Protein AF-A0A2D8A8W7-F1 (afdb_monomer)

Mean predicted aligned error: 12.68 Å

pLDDT: mean 73.06, std 12.15, range [42.78, 89.75]

Foldseek 3Di:
DVVLVVVLVVLVVVLQVLLVVLVVVLVVVVVVVVVVCVVVVVLVVLVVVQVVVQVQLVVLCVDDPVSVVVSVVCQVQFDQDDVPRHRDGTGDSVVVVVVVSVVVSLVVLLVVLLVVLVVVLRFVLVSVVSVVVVVCVPPDDDDDDPPGDCVPPDSSNRSSVSSNVSSNHCPVVVVVVVVVVVVVVVVVVD

Structure (mmCIF, N/CA/C/O backbone):
data_AF-A0A2D8A8W7-F1
#
_entry.id   AF-A0A2D8A8W7-F1
#
loop_
_atom_site.group_PDB
_atom_site.id
_atom_site.type_symbol
_atom_site.label_atom_id
_atom_site.label_alt_id
_atom_site.label_comp_id
_atom_site.label_asym_id
_atom_site.label_entity_id
_atom_site.label_seq_id
_atom_site.pdbx_PDB_ins_code
_atom_site.Cartn_x
_atom_site.Cartn_y
_atom_site.Cartn_z
_atom_site.occupancy
_atom_site.B_iso_or_equiv
_atom_site.auth_seq_id
_atom_site.auth_comp_id
_atom_site.auth_asym_id
_atom_site.auth_atom_id
_atom_site.pdbx_PDB_model_num
ATOM 1 N N . MET A 1 1 ? 20.377 3.192 -29.998 1.00 49.28 1 MET A N 1
ATOM 2 C CA . MET A 1 1 ? 20.502 4.063 -28.807 1.00 49.28 1 MET A CA 1
ATOM 3 C C . MET A 1 1 ? 19.238 4.880 -28.577 1.00 49.28 1 MET A C 1
ATOM 5 O O . MET A 1 1 ? 18.727 4.785 -27.473 1.00 49.28 1 MET A O 1
ATOM 9 N N . MET A 1 2 ? 18.698 5.583 -29.589 1.00 53.22 2 MET A N 1
ATOM 10 C CA . MET A 1 2 ? 17.417 6.313 -29.475 1.00 53.22 2 MET A CA 1
ATOM 11 C C . MET A 1 2 ? 16.253 5.396 -29.051 1.00 53.22 2 MET A C 1
ATOM 13 O O . MET A 1 2 ? 15.704 5.609 -27.983 1.00 53.22 2 MET A O 1
ATOM 17 N N . ASP A 1 3 ? 16.024 4.274 -29.750 1.00 62.12 3 ASP A N 1
ATOM 18 C CA . ASP A 1 3 ? 14.937 3.321 -29.421 1.00 62.12 3 ASP A CA 1
ATOM 19 C C . ASP A 1 3 ? 14.964 2.764 -27.987 1.00 62.12 3 ASP A C 1
ATOM 21 O O . ASP A 1 3 ? 13.924 2.519 -27.382 1.00 62.12 3 ASP A O 1
ATOM 25 N N . VAL A 1 4 ? 16.158 2.545 -27.429 1.00 60.75 4 VAL A N 1
ATOM 26 C CA . VAL A 1 4 ? 16.322 1.973 -26.082 1.00 60.75 4 VAL A CA 1
ATOM 27 C C . VAL A 1 4 ? 16.013 3.022 -25.017 1.00 60.75 4 VAL A C 1
ATOM 29 O O . VAL A 1 4 ? 15.321 2.744 -24.039 1.00 60.75 4 VAL A O 1
ATOM 32 N N . PHE A 1 5 ? 16.497 4.247 -25.230 1.00 63.00 5 PHE A N 1
ATOM 33 C CA . PHE A 1 5 ? 16.196 5.374 -24.358 1.00 63.00 5 PHE A CA 1
ATOM 34 C C . PHE A 1 5 ? 14.707 5.731 -24.425 1.00 63.00 5 PHE A C 1
ATOM 36 O O . PHE A 1 5 ? 14.086 5.948 -23.387 1.00 63.00 5 PHE A O 1
ATOM 43 N N . ASP A 1 6 ? 14.120 5.694 -25.622 1.00 70.88 6 ASP A N 1
ATOM 44 C CA . ASP A 1 6 ? 12.699 5.942 -25.852 1.00 70.88 6 ASP A CA 1
ATOM 45 C C . ASP A 1 6 ? 11.834 4.864 -25.180 1.00 70.88 6 ASP A C 1
ATOM 47 O O . ASP A 1 6 ? 10.892 5.199 -24.466 1.00 70.88 6 ASP A O 1
ATOM 51 N N . SER A 1 7 ? 12.191 3.580 -25.297 1.00 67.56 7 SER A N 1
ATOM 52 C CA . SER A 1 7 ? 11.489 2.476 -24.623 1.00 67.56 7 SER A CA 1
ATOM 53 C C . SER A 1 7 ? 11.538 2.598 -23.095 1.00 67.56 7 SER A C 1
ATOM 55 O O . SER A 1 7 ? 10.506 2.515 -22.419 1.00 67.56 7 SER A O 1
ATOM 57 N N . ALA A 1 8 ? 12.720 2.878 -22.536 1.00 67.06 8 ALA A N 1
ATOM 58 C CA . ALA A 1 8 ? 12.879 3.044 -21.096 1.00 67.06 8 ALA A CA 1
ATOM 59 C C . ALA A 1 8 ? 12.106 4.259 -20.563 1.00 67.06 8 ALA A C 1
ATOM 61 O O . ALA A 1 8 ? 11.471 4.194 -19.505 1.00 67.06 8 ALA A O 1
ATOM 62 N N . LEU A 1 9 ? 12.113 5.358 -21.318 1.00 74.25 9 LEU A N 1
ATOM 63 C CA . LEU A 1 9 ? 11.390 6.579 -20.985 1.00 74.25 9 LEU A CA 1
ATOM 64 C C . LEU A 1 9 ? 9.872 6.381 -21.089 1.00 74.25 9 LEU A C 1
ATOM 66 O O . LEU A 1 9 ? 9.146 6.847 -20.211 1.00 74.25 9 LEU A O 1
ATOM 70 N N . ILE A 1 10 ? 9.391 5.626 -22.082 1.00 78.75 10 ILE A N 1
ATOM 71 C CA . ILE A 1 10 ? 7.981 5.231 -22.217 1.00 78.75 10 ILE A CA 1
ATOM 72 C C . ILE A 1 10 ? 7.542 4.363 -21.033 1.00 78.75 10 ILE A C 1
ATOM 74 O O . ILE A 1 10 ? 6.491 4.626 -20.446 1.00 78.75 10 ILE A O 1
ATOM 78 N N . MET A 1 11 ? 8.334 3.364 -20.629 1.00 72.38 11 MET A N 1
ATOM 79 C CA . MET A 1 11 ? 7.996 2.524 -19.474 1.00 72.38 11 MET A CA 1
ATOM 80 C C . MET A 1 11 ? 8.002 3.316 -18.162 1.00 72.38 11 MET A C 1
ATOM 82 O O . MET A 1 11 ? 7.098 3.141 -17.344 1.00 72.38 11 MET A O 1
ATOM 86 N N . LEU A 1 12 ? 8.973 4.214 -17.960 1.00 73.75 12 LEU A N 1
ATOM 87 C CA . LEU A 1 12 ? 9.024 5.081 -16.781 1.00 73.75 12 LEU A CA 1
ATOM 88 C C . LEU A 1 12 ? 7.831 6.048 -16.746 1.00 73.75 12 LEU A C 1
ATOM 90 O O . LEU A 1 12 ? 7.173 6.185 -15.713 1.00 73.75 12 LEU A O 1
ATOM 94 N N . ALA A 1 13 ? 7.513 6.682 -17.877 1.00 81.19 13 ALA A N 1
ATOM 95 C CA . ALA A 1 13 ? 6.347 7.549 -18.013 1.00 81.19 13 ALA A CA 1
ATOM 96 C C . ALA A 1 13 ? 5.045 6.778 -17.755 1.00 81.19 13 ALA A C 1
ATOM 98 O O . ALA A 1 13 ? 4.177 7.266 -17.032 1.00 81.19 13 ALA A O 1
ATOM 99 N N . GLY A 1 14 ? 4.937 5.549 -18.266 1.00 80.81 14 GLY A N 1
ATOM 100 C CA . GLY A 1 14 ? 3.826 4.642 -17.995 1.00 80.81 14 GLY A CA 1
ATOM 101 C C . GLY A 1 14 ? 3.704 4.302 -16.509 1.00 80.81 14 GLY A C 1
ATOM 102 O O . GLY A 1 14 ? 2.629 4.447 -15.932 1.00 80.81 14 GLY A O 1
ATOM 103 N N . ALA A 1 15 ? 4.802 3.923 -15.854 1.00 78.31 15 ALA A N 1
ATOM 104 C CA . ALA A 1 15 ? 4.816 3.619 -14.424 1.00 78.31 15 ALA A CA 1
ATOM 105 C C . ALA A 1 15 ? 4.377 4.824 -13.573 1.00 78.31 15 ALA A C 1
ATOM 107 O O . ALA A 1 15 ? 3.558 4.672 -12.664 1.00 78.31 15 ALA A O 1
ATOM 108 N N . LEU A 1 16 ? 4.859 6.031 -13.893 1.00 80.50 16 LEU A N 1
ATOM 109 C CA . LEU A 1 16 ? 4.445 7.271 -13.229 1.00 80.50 16 LEU A CA 1
ATOM 110 C C . LEU A 1 16 ? 2.969 7.594 -13.481 1.00 80.50 16 LEU A C 1
ATOM 112 O O . LEU A 1 16 ? 2.251 7.953 -12.546 1.00 80.50 16 LEU A O 1
ATOM 116 N N . PHE A 1 17 ? 2.503 7.424 -14.718 1.00 85.88 17 PHE A N 1
ATOM 117 C CA . PHE A 1 17 ? 1.104 7.612 -15.084 1.00 85.88 17 PHE A CA 1
ATOM 118 C C . PHE A 1 17 ? 0.190 6.674 -14.290 1.00 85.88 17 PHE A C 1
ATOM 120 O O . PHE A 1 17 ? -0.752 7.138 -13.648 1.00 85.88 17 PHE A O 1
ATOM 127 N N . PHE A 1 18 ? 0.494 5.373 -14.254 1.00 83.00 18 PHE A N 1
ATOM 128 C CA . PHE A 1 18 ? -0.282 4.404 -13.477 1.00 83.00 18 PHE A CA 1
ATOM 129 C C . PHE A 1 18 ? -0.203 4.675 -11.979 1.00 83.00 18 PHE A C 1
ATOM 131 O O . PHE A 1 18 ? -1.208 4.543 -11.287 1.00 83.00 18 PHE A O 1
ATOM 138 N N . SER A 1 19 ? 0.948 5.119 -11.478 1.00 83.94 19 SER A N 1
ATOM 139 C CA . SER A 1 19 ? 1.096 5.518 -10.081 1.00 83.94 19 SER A CA 1
ATOM 140 C C . SER A 1 19 ? 0.133 6.655 -9.708 1.00 83.94 19 SER A C 1
ATOM 142 O O . SER A 1 19 ? -0.607 6.542 -8.728 1.00 83.94 19 SER A O 1
ATOM 144 N N . MET A 1 20 ? 0.059 7.711 -10.531 1.00 84.12 20 MET A N 1
ATOM 145 C CA . MET A 1 20 ? -0.903 8.802 -10.333 1.00 84.12 20 MET A CA 1
ATOM 146 C C . MET A 1 20 ? -2.352 8.341 -10.519 1.00 84.12 20 MET A C 1
ATOM 148 O O . MET A 1 20 ? -3.232 8.745 -9.759 1.00 84.12 20 MET A O 1
ATOM 152 N N . LEU A 1 21 ? -2.620 7.493 -11.512 1.00 87.25 21 LEU A N 1
ATOM 153 C CA . LEU A 1 21 ? -3.962 7.000 -11.809 1.00 87.25 21 LEU A CA 1
ATOM 154 C C . LEU A 1 21 ? -4.520 6.146 -10.662 1.00 87.25 21 LEU A C 1
ATOM 156 O O . LEU A 1 21 ? -5.658 6.361 -10.246 1.00 87.25 21 LEU A O 1
ATOM 160 N N . ILE A 1 22 ? -3.714 5.240 -10.100 1.00 86.25 22 ILE A N 1
ATOM 161 C CA . ILE A 1 22 ? -4.077 4.443 -8.918 1.00 86.25 22 ILE A CA 1
ATOM 162 C C . ILE A 1 22 ? -4.343 5.362 -7.725 1.00 86.25 22 ILE A C 1
ATOM 164 O O . ILE A 1 22 ? -5.339 5.184 -7.023 1.00 86.25 22 ILE A O 1
ATOM 168 N N . GLU A 1 23 ? -3.492 6.367 -7.504 1.00 85.88 23 GLU A N 1
ATOM 169 C CA . GLU A 1 23 ? -3.676 7.328 -6.416 1.00 85.88 23 GLU A CA 1
ATOM 170 C C . GLU A 1 23 ? -5.015 8.071 -6.537 1.00 85.88 23 GLU A C 1
ATOM 172 O O . GLU A 1 23 ? -5.777 8.145 -5.568 1.00 85.88 23 GLU A O 1
ATOM 177 N N . ARG A 1 24 ? -5.350 8.570 -7.733 1.00 88.19 24 ARG A N 1
ATOM 178 C CA . ARG A 1 24 ? -6.627 9.254 -7.989 1.00 88.19 24 ARG A CA 1
ATOM 179 C C . ARG A 1 24 ? -7.824 8.319 -7.868 1.00 88.19 24 ARG A C 1
ATOM 181 O O . ARG A 1 24 ? -8.815 8.688 -7.242 1.00 88.19 24 ARG A O 1
ATOM 188 N N . LEU A 1 25 ? -7.725 7.100 -8.390 1.00 87.25 25 LEU A N 1
ATOM 189 C CA . LEU A 1 25 ? -8.784 6.101 -8.278 1.00 87.25 25 LEU A CA 1
ATOM 190 C C . LEU A 1 25 ? -9.089 5.770 -6.811 1.00 87.25 25 LEU A C 1
ATOM 192 O O . LEU A 1 25 ? -10.249 5.740 -6.407 1.00 87.25 25 LEU A O 1
ATOM 196 N N . LEU A 1 26 ? -8.060 5.580 -5.985 1.00 86.50 26 LEU A N 1
ATOM 197 C CA . LEU A 1 26 ? -8.240 5.282 -4.564 1.00 86.50 26 LEU A CA 1
ATOM 198 C C . LEU A 1 26 ? -8.789 6.466 -3.773 1.00 86.50 26 LEU A C 1
ATOM 200 O O . LEU A 1 26 ? -9.538 6.250 -2.823 1.00 86.50 26 LEU A O 1
ATOM 204 N N . GLN A 1 27 ? -8.467 7.704 -4.158 1.00 86.81 27 GLN A N 1
ATOM 205 C CA . GLN A 1 27 ? -9.107 8.889 -3.582 1.00 86.81 27 GLN A CA 1
ATOM 206 C C . GLN A 1 27 ? -10.612 8.898 -3.866 1.00 86.81 27 GLN A C 1
ATOM 208 O O . GLN A 1 27 ? -11.393 9.170 -2.955 1.00 86.81 27 GLN A O 1
ATOM 213 N N . ILE A 1 28 ? -11.022 8.541 -5.087 1.00 87.81 28 ILE A N 1
ATOM 214 C CA . ILE A 1 28 ? -12.439 8.427 -5.456 1.00 87.81 28 ILE A CA 1
ATOM 215 C C . ILE A 1 28 ? -13.106 7.303 -4.659 1.00 87.81 28 ILE A C 1
ATOM 217 O O . ILE A 1 28 ? -14.132 7.538 -4.028 1.00 87.81 28 ILE A O 1
ATOM 221 N N . ILE A 1 29 ? -12.505 6.109 -4.611 1.00 87.00 29 ILE A N 1
ATOM 222 C CA . ILE A 1 29 ? -13.034 4.974 -3.835 1.00 87.00 29 ILE A CA 1
ATOM 223 C C . ILE A 1 29 ? -13.170 5.344 -2.356 1.00 87.00 29 ILE A C 1
ATOM 225 O O . ILE A 1 29 ? -14.196 5.058 -1.742 1.00 87.00 29 ILE A O 1
ATOM 229 N N . LYS A 1 30 ? -12.168 6.019 -1.782 1.00 86.88 30 LYS A N 1
ATOM 230 C CA . LYS A 1 30 ? -12.220 6.505 -0.401 1.00 86.88 30 LYS A CA 1
ATOM 231 C C . LYS A 1 30 ? -13.353 7.511 -0.205 1.00 86.88 30 LYS A C 1
ATOM 233 O O . LYS A 1 30 ? -14.064 7.407 0.784 1.00 86.88 30 LYS A O 1
ATOM 238 N N . ALA A 1 31 ? -13.527 8.467 -1.115 1.00 86.38 31 ALA A N 1
ATOM 239 C CA . ALA A 1 31 ? -14.597 9.459 -1.020 1.00 86.38 31 ALA A CA 1
ATOM 240 C C . ALA A 1 31 ? -15.988 8.808 -1.103 1.00 86.38 31 ALA A C 1
ATOM 242 O O . ALA A 1 31 ? -16.878 9.158 -0.333 1.00 86.38 31 ALA A O 1
ATOM 243 N N . VAL A 1 32 ? -16.155 7.816 -1.983 1.00 88.38 32 VAL A N 1
ATOM 244 C CA . VAL A 1 32 ? -17.376 7.004 -2.068 1.00 88.38 32 VAL A CA 1
ATOM 245 C C . VAL A 1 32 ? -17.597 6.229 -0.769 1.00 88.38 32 VAL A C 1
ATOM 247 O O . VAL A 1 32 ? -18.702 6.240 -0.239 1.00 88.38 32 VAL A O 1
ATOM 250 N N . TYR A 1 33 ? -16.555 5.599 -0.224 1.00 88.69 33 TYR A N 1
ATOM 251 C CA . TYR A 1 33 ? -16.637 4.901 1.057 1.00 88.69 33 TYR A CA 1
ATOM 252 C C . TYR A 1 33 ? -17.041 5.844 2.197 1.00 88.69 33 TYR A C 1
ATOM 254 O O . TYR A 1 33 ? -17.982 5.534 2.917 1.00 88.69 33 TYR A O 1
ATOM 262 N N . ASP A 1 34 ? -16.385 7.003 2.325 1.00 86.06 34 ASP A N 1
ATOM 263 C CA . ASP A 1 34 ? -16.698 8.018 3.339 1.00 86.06 34 ASP A CA 1
ATOM 264 C C . ASP A 1 34 ? -18.163 8.490 3.210 1.00 86.06 34 ASP A C 1
ATOM 266 O O . ASP A 1 34 ? -18.863 8.625 4.213 1.00 86.06 34 ASP A O 1
ATOM 270 N N . PHE A 1 35 ? -18.661 8.684 1.982 1.00 87.62 35 PHE A N 1
ATOM 271 C CA . PHE A 1 35 ? -20.061 9.039 1.735 1.00 87.62 35 PHE A CA 1
ATOM 272 C C . PHE A 1 35 ? -21.030 7.935 2.176 1.00 87.62 35 PHE A C 1
ATOM 274 O O . PHE A 1 35 ? -21.986 8.215 2.898 1.00 87.62 35 PHE A O 1
ATOM 281 N N . LEU A 1 36 ? -20.786 6.683 1.772 1.00 87.69 36 LEU A N 1
ATOM 282 C CA . LEU A 1 36 ? -21.633 5.547 2.148 1.00 87.69 36 LEU A CA 1
ATOM 283 C C . LEU A 1 36 ? -21.622 5.328 3.662 1.00 87.69 36 LEU A C 1
ATOM 285 O O . LEU A 1 36 ? -22.662 5.057 4.252 1.00 87.69 36 LEU A O 1
ATOM 289 N N . GLU A 1 37 ? -20.466 5.483 4.299 1.00 87.25 37 GLU A N 1
ATOM 290 C CA . GLU A 1 37 ? -20.310 5.329 5.740 1.00 87.25 37 GLU A CA 1
ATOM 291 C C . GLU A 1 37 ? -21.187 6.319 6.519 1.00 87.25 37 GLU A C 1
ATOM 293 O O . GLU A 1 37 ? -21.888 5.924 7.454 1.00 87.25 37 GLU A O 1
ATOM 298 N N . VAL A 1 38 ? -21.179 7.591 6.106 1.00 85.88 38 VAL A N 1
ATOM 299 C CA . VAL A 1 38 ? -22.022 8.637 6.698 1.00 85.88 38 VAL A CA 1
ATOM 300 C C . VAL A 1 38 ? -23.494 8.387 6.378 1.00 85.88 38 VAL A C 1
ATOM 302 O O . VAL A 1 38 ? -24.336 8.490 7.266 1.00 85.88 38 VAL A O 1
ATOM 305 N N . HIS A 1 39 ? -23.808 8.016 5.136 1.00 88.12 39 HIS A N 1
ATOM 306 C CA . HIS A 1 39 ? -25.181 7.782 4.694 1.00 88.12 39 HIS A CA 1
ATOM 307 C C . HIS A 1 39 ? -25.850 6.606 5.422 1.00 88.12 39 HIS A C 1
ATOM 309 O O . HIS A 1 39 ? -27.016 6.700 5.794 1.00 88.12 39 HIS A O 1
ATOM 315 N N . TYR A 1 40 ? -25.114 5.518 5.667 1.00 89.50 40 TYR A N 1
ATOM 316 C CA . TYR A 1 40 ? -25.618 4.328 6.362 1.00 89.50 40 TYR A CA 1
ATOM 317 C C . TYR A 1 40 ? -25.346 4.321 7.875 1.00 89.50 40 TYR A C 1
ATOM 319 O O . TYR A 1 40 ? -25.673 3.342 8.546 1.00 89.50 40 TYR A O 1
ATOM 327 N N . GLY A 1 41 ? -24.749 5.380 8.430 1.00 83.38 41 GLY A N 1
ATOM 328 C CA . GLY A 1 41 ? -24.553 5.524 9.875 1.00 83.38 41 GLY A CA 1
ATOM 329 C C . GLY A 1 41 ? 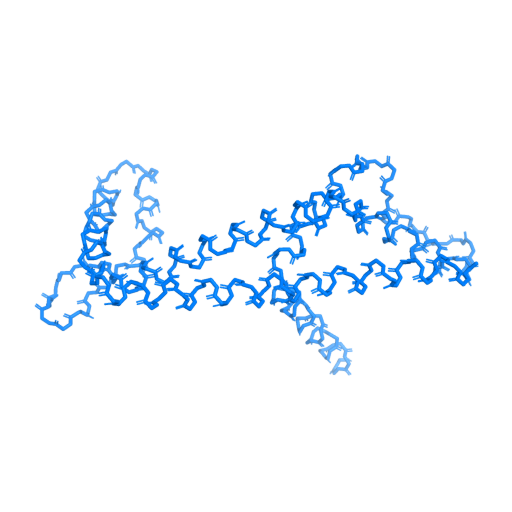-23.594 4.499 10.492 1.00 83.38 41 GLY A C 1
ATOM 330 O O . GLY A 1 41 ? -23.779 4.078 11.631 1.00 83.38 41 GLY A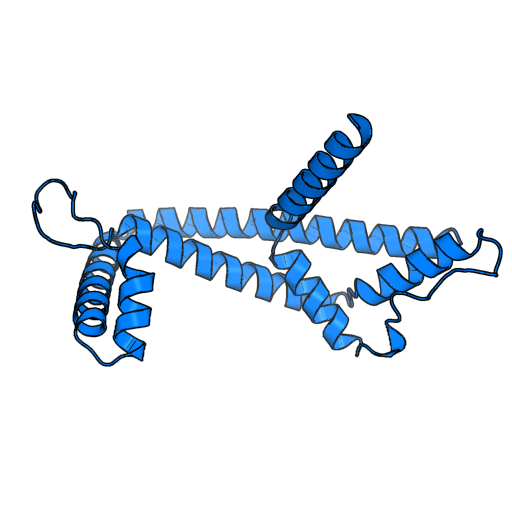 O 1
ATOM 331 N N . TRP A 1 42 ? -22.541 4.088 9.780 1.00 84.06 42 TRP A N 1
ATOM 332 C CA . TRP A 1 42 ? -21.608 3.048 10.251 1.00 84.06 42 TRP A CA 1
ATOM 333 C C . TRP A 1 42 ? -20.681 3.481 11.404 1.00 84.06 42 TRP A C 1
ATOM 335 O O . TRP A 1 42 ? -19.816 2.709 11.824 1.00 84.06 42 TRP A O 1
ATOM 345 N N . GLY A 1 43 ? -20.871 4.673 11.977 1.00 78.44 43 GLY A N 1
ATOM 346 C CA . GLY A 1 43 ? -20.091 5.160 13.119 1.00 78.44 43 GLY A CA 1
ATOM 347 C C . GLY A 1 43 ? -20.133 4.218 14.331 1.00 78.44 43 GLY A C 1
ATOM 348 O O . GLY A 1 43 ? -19.113 4.001 14.988 1.00 78.44 43 GLY A O 1
ATOM 349 N N . GLU A 1 44 ? -21.269 3.557 14.583 1.00 81.75 44 GLU A N 1
ATOM 350 C CA . GLU A 1 44 ? -21.379 2.572 15.667 1.00 81.75 44 GLU A CA 1
ATOM 351 C C . GLU A 1 44 ? -20.432 1.379 15.501 1.00 81.75 44 GLU A C 1
ATOM 353 O O . GLU A 1 44 ? -19.906 0.854 16.484 1.00 81.75 44 GLU A O 1
ATOM 358 N N . HIS A 1 45 ? -20.192 0.939 14.265 1.00 85.75 45 HIS A N 1
ATOM 359 C CA . HIS A 1 45 ? -19.298 -0.184 13.986 1.00 85.75 45 HIS A CA 1
ATOM 360 C C . HIS A 1 45 ? -17.857 0.141 14.383 1.00 85.75 45 HIS A C 1
ATOM 362 O O . HIS A 1 45 ? -17.171 -0.682 14.998 1.00 85.75 45 HIS A O 1
ATOM 368 N N . TRP A 1 46 ? -17.410 1.362 14.089 1.00 83.62 46 TRP A N 1
ATOM 369 C CA . TRP A 1 46 ? -16.080 1.832 14.470 1.00 83.62 46 TRP A CA 1
ATOM 370 C C . TRP A 1 46 ? -15.947 2.045 15.972 1.00 83.62 46 TRP A C 1
ATOM 372 O O . TRP A 1 46 ? -14.930 1.642 16.535 1.00 83.62 46 TRP A O 1
ATOM 382 N N . ASN A 1 47 ? -16.989 2.548 16.638 1.00 82.19 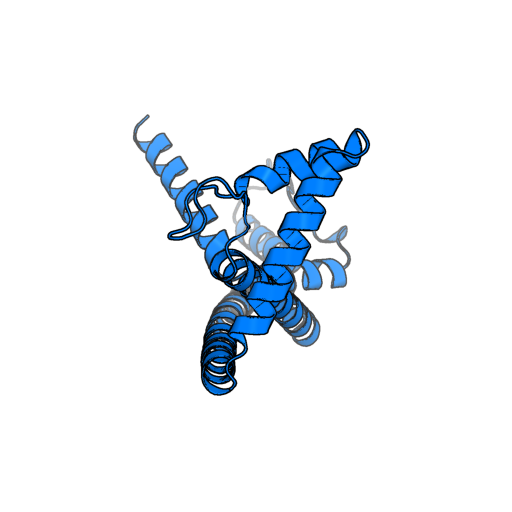47 ASN A N 1
ATOM 383 C CA . ASN A 1 47 ? -17.024 2.640 18.099 1.00 82.19 47 ASN A CA 1
ATOM 384 C C . ASN A 1 47 ? -16.898 1.260 18.760 1.00 82.19 47 ASN A C 1
ATOM 386 O O . ASN A 1 47 ? -16.050 1.065 19.630 1.00 82.19 47 ASN A O 1
ATOM 390 N N . ARG A 1 48 ? -17.665 0.261 18.299 1.00 84.50 48 ARG A N 1
ATOM 391 C CA . ARG A 1 48 ? -17.579 -1.118 18.819 1.00 84.50 48 ARG A CA 1
ATOM 392 C C . ARG A 1 48 ? -16.197 -1.733 18.595 1.00 84.50 48 ARG A C 1
ATOM 394 O O . ARG A 1 48 ? -15.694 -2.448 19.460 1.00 84.50 48 ARG A O 1
ATOM 401 N N . ARG A 1 49 ? -15.566 -1.470 17.447 1.00 83.50 49 ARG A N 1
ATOM 402 C CA . ARG A 1 49 ? -14.196 -1.932 17.171 1.00 83.50 49 ARG A CA 1
ATOM 403 C C . ARG A 1 49 ? -13.154 -1.231 18.037 1.00 83.50 49 ARG A C 1
ATOM 405 O O . ARG A 1 49 ? -12.236 -1.898 18.500 1.00 83.50 49 ARG A O 1
ATOM 412 N N . ALA A 1 50 ? -13.296 0.070 18.266 1.00 81.69 50 ALA A N 1
ATOM 413 C CA . ALA A 1 50 ? -12.388 0.837 19.110 1.00 81.69 50 ALA A CA 1
ATOM 414 C C . ALA A 1 50 ? -12.438 0.376 20.572 1.00 81.69 50 ALA A C 1
ATOM 416 O O . ALA A 1 50 ? -11.389 0.201 21.188 1.00 81.69 50 ALA A O 1
ATOM 417 N N . LEU A 1 51 ? -13.636 0.077 21.085 1.00 82.50 51 LEU A N 1
ATOM 418 C CA . LEU A 1 51 ? -13.836 -0.535 22.402 1.00 82.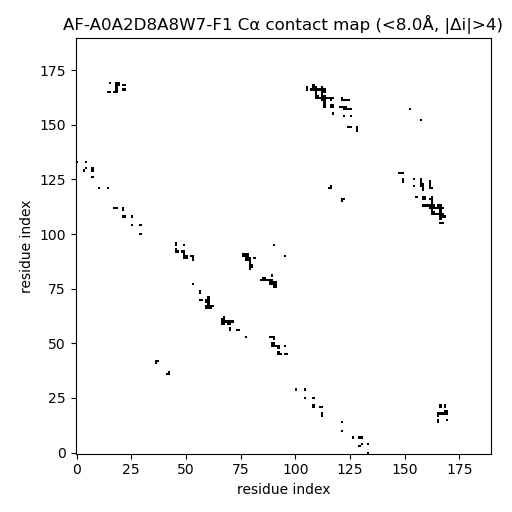50 51 LEU A CA 1
ATOM 419 C C . LEU A 1 51 ? -13.122 -1.887 22.514 1.00 82.50 51 LEU A C 1
ATOM 421 O O . LEU A 1 51 ? -12.263 -2.049 23.377 1.00 82.50 51 LEU A O 1
ATOM 425 N N . LYS A 1 52 ? -13.384 -2.814 21.582 1.00 84.12 52 LYS A N 1
ATOM 426 C CA . LYS A 1 52 ? -12.714 -4.128 21.556 1.00 84.12 52 LYS A CA 1
ATOM 427 C C . LYS A 1 52 ? -11.194 -4.011 21.469 1.00 84.12 52 LYS A C 1
ATOM 429 O O . LYS A 1 52 ? -10.481 -4.782 22.100 1.00 84.12 52 LYS A O 1
ATOM 434 N N . LEU A 1 53 ? -10.687 -3.065 20.679 1.00 80.81 53 LEU A N 1
ATOM 435 C CA . LEU A 1 53 ? -9.249 -2.850 20.547 1.00 80.81 53 LEU A CA 1
ATOM 436 C C . LEU A 1 53 ? -8.647 -2.291 21.842 1.00 80.81 53 LEU A C 1
ATOM 438 O O . LEU A 1 53 ? -7.571 -2.721 22.243 1.00 80.81 53 LEU A O 1
ATOM 442 N N . SER A 1 54 ? -9.347 -1.376 22.516 1.00 79.25 54 SER A N 1
ATOM 443 C CA . SER A 1 54 ? -8.928 -0.861 23.823 1.00 79.25 54 SER A CA 1
ATOM 444 C C . SER A 1 54 ? -8.859 -1.977 24.869 1.00 79.25 54 SER A C 1
ATOM 446 O O . SER A 1 54 ? -7.849 -2.110 25.559 1.00 79.25 54 SER A O 1
ATOM 448 N N . GLU A 1 55 ? -9.878 -2.841 24.923 1.00 80.25 55 GLU A N 1
ATOM 449 C CA . GLU A 1 55 ? -9.899 -4.027 25.790 1.00 80.25 55 GLU A CA 1
ATOM 450 C C . GLU A 1 55 ? -8.734 -4.977 25.482 1.00 80.25 55 GLU A C 1
ATOM 452 O O . GLU A 1 55 ? -8.035 -5.415 26.394 1.00 80.25 55 GLU A O 1
ATOM 457 N N . GLN A 1 56 ? -8.459 -5.248 24.202 1.00 80.31 56 GLN A N 1
ATOM 458 C CA . GLN A 1 56 ? -7.335 -6.093 23.786 1.00 80.31 56 GLN A CA 1
ATOM 459 C C . GLN A 1 56 ? -5.979 -5.507 24.189 1.00 80.31 56 GLN A C 1
ATOM 461 O O . GLN A 1 56 ? -5.122 -6.242 24.674 1.00 80.31 56 GLN A O 1
ATOM 466 N N . ILE A 1 57 ? -5.775 -4.196 24.028 1.00 77.50 57 ILE A N 1
ATOM 467 C CA . ILE A 1 57 ? -4.536 -3.531 24.455 1.00 77.50 57 ILE A CA 1
ATOM 468 C C . ILE A 1 57 ? -4.410 -3.581 25.982 1.00 77.50 57 ILE A C 1
ATOM 470 O O . ILE A 1 57 ? -3.318 -3.822 26.499 1.00 77.50 57 ILE A O 1
ATOM 474 N N . HIS A 1 58 ? -5.513 -3.392 26.710 1.00 76.62 58 HIS A N 1
ATOM 475 C CA . HIS A 1 58 ? -5.528 -3.469 28.168 1.00 76.62 58 HIS A CA 1
ATOM 476 C C . HIS A 1 58 ? -5.173 -4.875 28.671 1.00 76.62 58 HIS A C 1
ATOM 478 O O . HIS A 1 58 ? -4.324 -5.011 29.552 1.00 76.62 58 HIS A O 1
ATOM 484 N N . HIS A 1 59 ? -5.743 -5.917 28.061 1.00 76.94 59 HIS A N 1
ATOM 485 C CA . HIS A 1 59 ? -5.380 -7.306 28.342 1.00 76.94 59 HIS A CA 1
ATOM 486 C C . HIS A 1 59 ? -3.924 -7.611 27.971 1.00 76.94 59 HIS A C 1
ATOM 488 O O . HIS A 1 59 ? -3.208 -8.206 28.771 1.00 76.94 59 HIS A O 1
ATOM 494 N N . ALA A 1 60 ? -3.446 -7.144 26.813 1.00 74.12 60 ALA A N 1
ATOM 495 C CA . ALA A 1 60 ? -2.067 -7.358 26.375 1.00 74.12 60 ALA A CA 1
ATOM 496 C C . ALA A 1 60 ? -1.039 -6.706 27.319 1.00 74.12 60 ALA A C 1
ATOM 498 O O . ALA A 1 60 ? 0.012 -7.280 27.586 1.00 74.12 60 ALA A O 1
ATOM 499 N N . LEU A 1 61 ? -1.352 -5.540 27.896 1.00 72.25 61 LEU A N 1
ATOM 500 C CA . LEU A 1 61 ? -0.511 -4.874 28.902 1.00 72.25 61 LEU A CA 1
ATOM 501 C C . LEU A 1 61 ? -0.379 -5.666 30.217 1.00 72.25 61 LEU A C 1
ATOM 503 O O . LEU A 1 61 ? 0.611 -5.490 30.932 1.00 72.25 61 LEU A O 1
ATOM 507 N N . GLN A 1 62 ? -1.365 -6.508 30.533 1.00 76.38 62 GLN A N 1
ATOM 508 C CA . GLN A 1 62 ? -1.385 -7.383 31.712 1.00 76.38 62 GLN A CA 1
ATOM 509 C C . GLN A 1 62 ? -0.880 -8.807 31.413 1.00 76.38 62 GLN A C 1
ATOM 511 O O . GLN A 1 62 ? -0.695 -9.593 32.340 1.00 76.38 62 GLN A O 1
ATOM 516 N N . GLY A 1 63 ? -0.665 -9.127 30.135 1.00 71.06 63 GLY A N 1
ATOM 517 C CA . GLY A 1 63 ? -0.260 -10.438 29.646 1.00 71.06 63 GLY A CA 1
ATOM 518 C C . GLY A 1 63 ? 1.238 -10.728 29.756 1.00 71.06 63 GLY A C 1
ATOM 519 O O . GLY A 1 63 ? 1.993 -10.077 30.486 1.00 71.06 63 GLY A O 1
ATOM 520 N N . ASN A 1 64 ? 1.677 -11.745 29.018 1.00 74.81 64 ASN A N 1
ATOM 521 C CA . ASN A 1 64 ? 3.048 -12.256 29.074 1.00 74.81 64 ASN A CA 1
ATOM 522 C C . ASN A 1 64 ? 4.064 -11.271 28.442 1.00 74.81 64 ASN A C 1
ATOM 524 O O . ASN A 1 64 ? 3.678 -10.288 27.813 1.00 74.81 64 ASN A O 1
ATOM 528 N N . THR A 1 65 ? 5.377 -11.517 28.545 1.00 74.00 65 THR A N 1
ATOM 529 C CA . THR A 1 65 ? 6.431 -10.558 28.115 1.00 74.00 65 THR A CA 1
ATOM 530 C C . THR A 1 65 ? 6.263 -10.024 26.682 1.00 74.00 65 THR A C 1
ATOM 532 O O . THR A 1 65 ? 6.490 -8.840 26.430 1.00 74.00 65 THR A O 1
ATOM 535 N N . VAL A 1 66 ? 5.830 -10.874 25.744 1.00 71.12 66 VAL A N 1
ATOM 536 C CA . VAL A 1 66 ? 5.602 -10.504 24.332 1.00 71.12 66 VAL A CA 1
ATOM 537 C C . VAL A 1 66 ? 4.338 -9.657 24.166 1.00 71.12 66 VAL A C 1
ATOM 539 O O . VAL A 1 66 ? 4.358 -8.641 23.472 1.00 71.12 66 VAL A O 1
ATOM 542 N N . GLU A 1 67 ? 3.251 -10.033 24.836 1.00 70.06 67 GLU A N 1
ATOM 543 C CA . GLU A 1 67 ? 1.984 -9.292 24.812 1.00 70.06 67 GLU A CA 1
ATOM 544 C C . GLU A 1 67 ? 2.149 -7.917 25.454 1.00 70.06 67 GLU A C 1
ATOM 546 O O . GLU A 1 67 ? 1.661 -6.921 24.926 1.00 70.06 67 GLU A O 1
ATOM 551 N N . LYS A 1 68 ? 2.941 -7.840 26.525 1.00 69.81 68 LYS A N 1
ATOM 552 C CA . LYS A 1 68 ? 3.261 -6.594 27.212 1.00 69.81 68 LYS A CA 1
ATOM 553 C C . LYS A 1 68 ? 4.080 -5.651 26.335 1.00 69.81 68 LYS A C 1
ATOM 555 O O . LYS A 1 68 ? 3.803 -4.454 26.321 1.00 69.81 68 LYS A O 1
ATOM 560 N N . ALA A 1 69 ? 5.032 -6.172 25.558 1.00 68.31 69 ALA A N 1
ATOM 561 C CA . ALA A 1 69 ? 5.785 -5.382 24.582 1.00 68.31 69 ALA A CA 1
ATOM 562 C C . ALA A 1 69 ? 4.879 -4.846 23.457 1.00 68.31 69 ALA A C 1
ATOM 564 O O . ALA A 1 69 ? 4.965 -3.669 23.101 1.00 68.31 69 ALA A O 1
ATOM 565 N N . LEU A 1 70 ? 3.959 -5.676 22.953 1.00 67.25 70 LEU A N 1
ATOM 566 C CA . LEU A 1 70 ? 2.943 -5.267 21.978 1.00 67.25 70 LEU A CA 1
ATOM 567 C C . LEU A 1 70 ? 1.991 -4.206 22.546 1.00 67.25 70 LEU A C 1
ATOM 569 O O . LEU A 1 70 ? 1.760 -3.179 21.910 1.00 67.25 70 LEU A O 1
ATOM 573 N N . GLY A 1 71 ? 1.484 -4.413 23.761 1.00 63.06 71 GLY A N 1
ATOM 574 C CA . GLY A 1 71 ? 0.621 -3.467 24.465 1.00 63.06 71 GLY A CA 1
ATOM 575 C C . GLY A 1 71 ? 1.330 -2.144 24.754 1.00 63.06 71 GLY A C 1
ATOM 576 O O . GLY A 1 71 ? 0.733 -1.077 24.634 1.00 63.06 71 GLY A O 1
ATOM 577 N N . GLN A 1 72 ? 2.628 -2.183 25.059 1.00 69.69 72 GLN A N 1
ATOM 578 C CA . GLN A 1 72 ? 3.439 -0.990 25.287 1.00 69.69 72 GLN A CA 1
ATOM 579 C C . GLN A 1 72 ? 3.699 -0.205 23.995 1.00 69.69 72 GLN A C 1
ATOM 581 O O . GLN A 1 72 ? 3.644 1.024 24.022 1.00 69.69 72 GLN A O 1
ATOM 586 N N . ALA A 1 73 ? 3.892 -0.886 22.863 1.00 67.75 73 ALA A N 1
ATOM 587 C CA . ALA A 1 73 ? 3.953 -0.249 21.547 1.00 67.75 73 ALA A CA 1
ATOM 588 C C . ALA A 1 73 ? 2.593 0.344 21.131 1.00 67.75 73 ALA A C 1
ATOM 590 O O . ALA A 1 73 ? 2.527 1.439 20.572 1.00 67.75 73 ALA A O 1
ATOM 591 N N . ALA A 1 74 ? 1.496 -0.345 21.457 1.00 65.56 74 ALA A N 1
ATOM 592 C CA . ALA A 1 74 ? 0.137 0.102 21.170 1.00 65.56 74 ALA A CA 1
ATOM 593 C C . ALA A 1 74 ? -0.366 1.203 22.124 1.00 65.56 74 ALA A C 1
ATOM 595 O O . ALA A 1 74 ? -1.336 1.892 21.811 1.00 65.56 74 ALA A O 1
ATOM 596 N N . LYS A 1 75 ? 0.309 1.428 23.260 1.00 66.50 75 LYS A N 1
ATOM 597 C CA . LYS A 1 75 ? -0.065 2.425 24.276 1.00 66.50 75 LYS A CA 1
ATOM 598 C C . LYS A 1 75 ? -0.182 3.844 23.716 1.00 66.50 75 LYS A C 1
ATOM 600 O O . LYS A 1 75 ? -0.986 4.614 24.220 1.00 66.50 75 LYS A O 1
ATOM 605 N N . HIS A 1 76 ? 0.567 4.185 22.665 1.00 69.56 76 HIS A N 1
ATOM 606 C CA . HIS A 1 76 ? 0.478 5.498 22.014 1.00 69.56 76 HIS A CA 1
ATOM 607 C C . HIS A 1 76 ? -0.895 5.768 21.363 1.00 69.56 76 HIS A C 1
ATOM 609 O O . HIS A 1 76 ? -1.245 6.919 21.112 1.00 69.56 76 HIS A O 1
ATOM 615 N N . TYR A 1 77 ? -1.681 4.719 21.104 1.00 66.19 77 TYR A N 1
ATOM 616 C CA . TYR A 1 77 ? -3.034 4.826 20.559 1.00 66.19 77 TYR A CA 1
ATOM 617 C C . TYR A 1 77 ? -4.119 4.956 21.637 1.00 66.19 77 TYR A C 1
ATOM 619 O O . TYR A 1 77 ? -5.256 5.283 21.295 1.00 66.19 77 TYR A O 1
ATOM 627 N N . LEU A 1 78 ? -3.780 4.727 22.911 1.00 65.19 78 LEU A N 1
ATOM 628 C CA . LEU A 1 78 ? -4.653 5.010 24.048 1.00 65.19 78 LEU A CA 1
ATOM 629 C C . LEU A 1 78 ? -4.491 6.482 24.432 1.00 65.19 78 LEU A C 1
ATOM 631 O O . LEU A 1 78 ? -3.382 6.925 24.739 1.00 65.19 78 LEU A O 1
ATOM 635 N N . LYS A 1 79 ? -5.590 7.234 24.407 1.00 68.38 79 LYS A N 1
ATOM 636 C CA . LYS A 1 79 ? -5.643 8.590 24.956 1.00 68.38 79 LYS A CA 1
ATOM 637 C C . LYS A 1 79 ? -6.579 8.613 26.156 1.00 68.38 79 LYS A C 1
ATOM 639 O O . LYS A 1 79 ? -7.539 7.847 26.220 1.00 68.38 79 LYS A O 1
ATOM 644 N N . ASP A 1 80 ? -6.274 9.513 27.078 1.00 61.06 80 ASP A N 1
ATOM 645 C CA . ASP A 1 80 ? -6.982 9.650 28.353 1.00 61.06 80 ASP A CA 1
ATOM 646 C C . ASP A 1 80 ? -7.856 10.926 28.362 1.00 61.06 80 ASP A C 1
ATOM 648 O O . ASP A 1 80 ? -8.538 11.206 29.340 1.00 61.06 80 ASP A O 1
ATOM 652 N N . ASP A 1 81 ? -7.822 11.693 27.266 1.00 60.53 81 ASP A N 1
ATOM 653 C CA . ASP A 1 81 ? -8.430 13.018 27.109 1.00 60.53 81 ASP A CA 1
ATOM 654 C C . ASP A 1 81 ? -9.564 12.953 26.073 1.00 60.53 81 ASP A C 1
ATOM 656 O O . ASP A 1 81 ? -9.418 13.363 24.916 1.00 60.53 81 ASP A O 1
ATOM 660 N N . TYR A 1 82 ? -10.669 12.312 26.464 1.00 62.72 82 TYR A N 1
ATOM 661 C CA . TYR A 1 82 ? -11.903 12.273 25.680 1.00 62.72 82 TYR A CA 1
ATOM 662 C C . TYR A 1 82 ? -13.001 13.048 26.414 1.00 62.72 82 TYR A C 1
ATOM 664 O O . TYR A 1 82 ? -13.311 12.706 27.557 1.00 62.72 82 TYR A O 1
ATOM 672 N N . PRO A 1 83 ? -13.642 14.045 25.770 1.00 55.00 83 PRO A N 1
ATOM 673 C CA . PRO A 1 83 ? -14.692 14.828 26.408 1.00 55.00 83 PRO A CA 1
ATOM 674 C C . PRO A 1 83 ? -15.852 13.917 26.836 1.00 55.00 83 PRO A C 1
ATOM 676 O O . PRO A 1 83 ? -16.492 13.282 25.998 1.00 55.00 83 PRO A O 1
ATOM 679 N N . GLY A 1 84 ? -16.102 13.843 28.147 1.00 56.56 84 GLY A N 1
ATOM 680 C CA . GLY A 1 84 ? -17.136 12.994 28.756 1.00 56.56 84 GLY A CA 1
ATOM 681 C C . GLY A 1 84 ? -16.658 11.632 29.285 1.00 56.56 84 GLY A C 1
ATOM 682 O O . GLY A 1 84 ? -17.477 10.880 29.807 1.00 56.56 84 GLY A O 1
ATOM 683 N N . LEU A 1 85 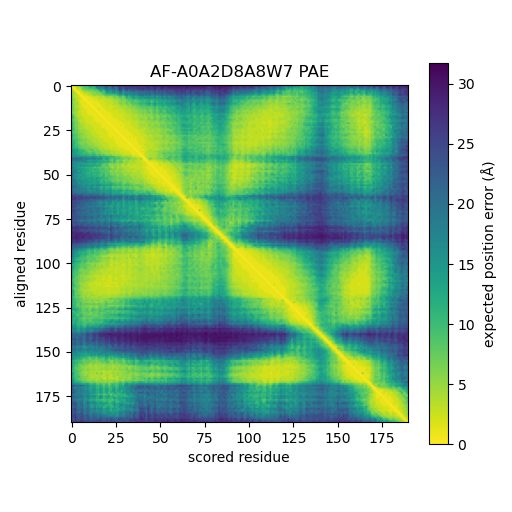? -15.362 11.313 29.179 1.00 58.19 85 LEU A N 1
ATOM 684 C CA . LEU A 1 85 ? -14.741 10.068 29.661 1.00 58.19 85 LEU A CA 1
ATOM 685 C C . LEU A 1 85 ? -13.414 10.354 30.390 1.00 58.19 85 LEU A C 1
ATOM 687 O O . LEU A 1 85 ? -12.385 9.735 30.109 1.00 58.19 85 LEU A O 1
ATOM 691 N N . ASP A 1 86 ? -13.437 11.289 31.341 1.00 50.94 86 ASP A N 1
ATOM 692 C CA . ASP A 1 86 ? -12.257 11.634 32.139 1.00 50.94 86 ASP A CA 1
ATOM 693 C C . ASP A 1 86 ? -11.727 10.402 32.896 1.00 50.94 86 ASP A C 1
ATOM 695 O O . ASP A 1 86 ? -12.428 9.779 33.695 1.00 50.94 86 ASP A O 1
ATOM 699 N N . GLY A 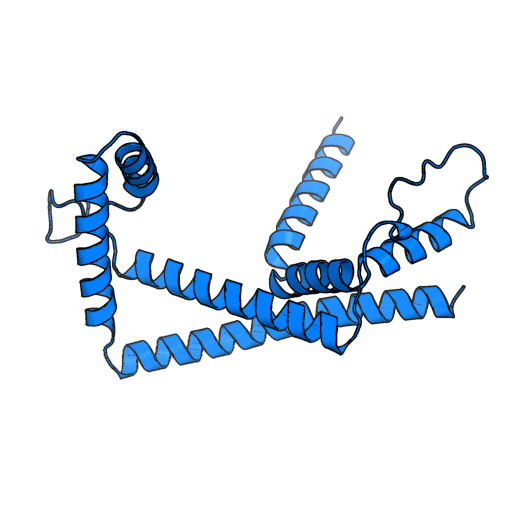1 87 ? -10.469 10.036 32.628 1.00 54.59 87 GLY A N 1
ATOM 700 C CA . GLY A 1 87 ? -9.772 8.932 33.296 1.00 54.59 87 GLY A CA 1
ATOM 701 C C . GLY A 1 87 ? -9.921 7.551 32.645 1.00 54.59 87 GLY A C 1
ATOM 702 O O . GLY A 1 87 ? -9.305 6.594 33.122 1.00 54.59 87 GLY A O 1
ATOM 703 N N . VAL A 1 88 ? -10.673 7.419 31.545 1.00 60.00 88 VAL A N 1
ATOM 704 C CA . VAL A 1 88 ? -10.802 6.151 30.808 1.00 60.00 88 VAL A CA 1
ATOM 705 C C . VAL A 1 88 ? -9.833 6.129 29.629 1.00 60.00 88 VAL A C 1
ATOM 707 O O . VAL A 1 88 ? -9.962 6.903 28.684 1.00 60.00 88 VAL A O 1
ATOM 710 N N . LYS A 1 89 ? -8.877 5.190 29.648 1.00 63.03 89 LYS A N 1
ATOM 711 C CA . LYS A 1 89 ? -7.989 4.950 28.501 1.00 63.03 89 LYS A CA 1
ATOM 712 C C . LYS A 1 89 ? -8.790 4.333 27.366 1.00 63.03 89 LYS A C 1
ATOM 714 O O . LYS A 1 89 ? -9.185 3.169 27.451 1.00 63.03 89 LYS A O 1
ATOM 719 N N . ALA A 1 90 ? -9.015 5.098 26.308 1.00 66.88 90 ALA A N 1
ATOM 720 C CA . ALA A 1 90 ? -9.775 4.650 25.152 1.00 66.88 90 ALA A CA 1
ATOM 721 C C . ALA A 1 90 ? -8.988 4.863 23.859 1.00 66.88 90 ALA A C 1
ATOM 723 O O . ALA A 1 90 ? -8.078 5.690 23.772 1.00 66.88 90 ALA A O 1
ATOM 724 N N . VAL A 1 91 ? -9.339 4.090 22.834 1.00 72.38 91 VAL A N 1
ATOM 725 C CA . VAL A 1 91 ? -8.861 4.314 21.470 1.00 72.38 91 VAL A CA 1
ATOM 726 C C . VAL A 1 91 ? -9.902 5.158 20.740 1.00 72.38 91 VAL A C 1
ATOM 728 O O . VAL A 1 91 ? -11.088 4.838 20.759 1.00 72.38 91 VAL A O 1
ATOM 731 N N . SER A 1 92 ? -9.469 6.220 20.060 1.00 77.31 92 SER A N 1
ATOM 732 C CA . SER A 1 92 ? -10.355 7.032 19.215 1.00 77.31 92 SER A CA 1
ATOM 733 C C . SER A 1 92 ? -10.878 6.187 18.055 1.00 77.31 92 SER A C 1
ATOM 735 O O . SER A 1 92 ? -10.092 5.673 17.253 1.00 77.31 92 SER A O 1
ATOM 737 N N . ALA A 1 93 ? -12.204 6.092 17.931 1.00 77.00 93 ALA A N 1
ATOM 738 C CA . ALA A 1 93 ? -12.846 5.436 16.797 1.00 77.00 93 ALA A CA 1
ATOM 739 C C . ALA A 1 93 ? -12.458 6.092 15.464 1.00 77.00 93 ALA A C 1
ATOM 741 O O . ALA A 1 93 ? -12.146 5.385 14.509 1.00 77.00 93 ALA A O 1
ATOM 742 N N . ASP A 1 94 ? -12.356 7.423 15.422 1.00 75.69 94 ASP A N 1
ATOM 743 C CA . ASP A 1 94 ? -11.917 8.161 14.233 1.00 75.69 94 ASP A CA 1
ATOM 744 C C . ASP A 1 94 ? -10.464 7.872 13.848 1.00 75.69 94 ASP A C 1
ATOM 746 O O . ASP A 1 94 ? -10.145 7.711 12.666 1.00 75.69 94 ASP A O 1
ATOM 750 N N . ALA A 1 95 ? -9.566 7.776 14.832 1.00 75.19 95 ALA A N 1
ATOM 751 C CA . ALA A 1 95 ? -8.170 7.432 14.592 1.00 75.19 95 ALA A CA 1
ATOM 752 C C . ALA A 1 95 ? -8.044 5.997 14.066 1.00 75.19 95 ALA A C 1
ATOM 754 O O . ALA A 1 95 ? -7.343 5.765 13.078 1.00 75.19 95 ALA A O 1
ATOM 755 N N . LEU A 1 96 ? -8.769 5.053 14.678 1.00 81.44 96 LEU A N 1
ATOM 756 C CA . LEU A 1 96 ? -8.818 3.660 14.239 1.00 81.44 96 LEU A CA 1
ATOM 757 C C . LEU A 1 96 ? -9.387 3.540 12.821 1.00 81.44 96 LEU A C 1
ATOM 759 O O . LEU A 1 96 ? -8.791 2.868 11.981 1.00 81.44 96 LEU A O 1
ATOM 763 N N . ARG A 1 97 ? -10.494 4.231 12.535 1.00 83.44 97 ARG A N 1
ATOM 764 C CA . ARG A 1 97 ? -11.117 4.299 11.210 1.00 83.44 97 ARG A CA 1
ATOM 765 C C . ARG A 1 97 ? -10.139 4.827 10.171 1.00 83.44 97 ARG A C 1
ATOM 767 O O . ARG A 1 97 ? -9.891 4.172 9.163 1.00 83.44 97 ARG A O 1
ATOM 774 N N . SER A 1 98 ? -9.547 5.992 10.428 1.00 78.44 98 SER A N 1
ATOM 775 C CA . SER A 1 98 ? -8.597 6.636 9.517 1.00 78.44 98 SER A CA 1
ATOM 776 C C . SER A 1 98 ? -7.407 5.728 9.214 1.00 78.44 98 SER A C 1
ATOM 778 O O . SER A 1 98 ? -7.005 5.601 8.057 1.00 78.44 98 SER A O 1
ATOM 780 N N . LEU A 1 99 ? -6.861 5.060 10.232 1.00 79.56 99 LEU A N 1
ATOM 781 C CA . LEU A 1 99 ? -5.738 4.143 10.074 1.00 79.56 99 LEU A CA 1
ATOM 782 C C . LEU A 1 99 ? -6.143 2.890 9.288 1.00 79.56 99 LEU A C 1
ATOM 784 O O . LEU A 1 99 ? -5.446 2.523 8.343 1.00 79.56 99 LEU A O 1
ATOM 788 N N . ALA A 1 100 ? -7.280 2.277 9.621 1.00 82.69 100 ALA A N 1
ATOM 789 C CA . ALA A 1 100 ? -7.788 1.091 8.940 1.00 82.69 100 ALA A CA 1
ATOM 790 C C . ALA A 1 100 ? -8.092 1.367 7.460 1.00 82.69 100 ALA A C 1
ATOM 792 O O . ALA A 1 100 ? -7.635 0.625 6.592 1.00 82.69 100 ALA A O 1
ATOM 793 N N . VAL A 1 101 ? -8.791 2.464 7.155 1.00 81.56 101 VAL A N 1
ATOM 794 C CA . VAL A 1 101 ? -9.095 2.872 5.775 1.00 81.56 101 VAL A CA 1
ATOM 795 C C . VAL A 1 101 ? -7.805 3.166 5.008 1.00 81.56 101 VAL A C 1
ATOM 797 O O . VAL A 1 101 ? -7.633 2.672 3.897 1.00 81.56 101 VAL A O 1
ATOM 800 N N . LYS A 1 102 ? -6.847 3.891 5.605 1.00 82.44 102 LYS A N 1
ATOM 801 C CA . LYS A 1 102 ? -5.532 4.128 4.981 1.00 82.44 102 LYS A CA 1
ATOM 802 C C . LYS A 1 102 ? -4.788 2.826 4.692 1.00 82.44 102 LYS A C 1
ATOM 804 O O . LYS A 1 102 ? -4.215 2.697 3.614 1.00 82.44 102 LYS A O 1
ATOM 809 N N . ALA A 1 103 ? -4.795 1.876 5.625 1.00 82.50 103 ALA A N 1
ATOM 810 C CA . ALA A 1 103 ? -4.138 0.585 5.454 1.00 82.50 103 ALA A CA 1
ATOM 811 C C . ALA A 1 103 ? -4.774 -0.219 4.312 1.00 82.50 103 ALA A C 1
ATOM 813 O O . ALA A 1 103 ? -4.059 -0.683 3.426 1.00 82.50 103 ALA A O 1
ATOM 814 N N . VAL A 1 104 ? -6.107 -0.312 4.274 1.00 85.44 104 VAL A N 1
ATOM 815 C CA . VAL A 1 104 ? -6.839 -1.001 3.199 1.00 85.44 104 VAL A CA 1
ATOM 816 C C . VAL A 1 104 ? -6.572 -0.344 1.847 1.00 85.44 104 VAL A C 1
ATOM 818 O O . VAL A 1 104 ? -6.200 -1.037 0.903 1.00 85.44 104 VAL A O 1
ATOM 821 N N . CYS A 1 105 ? -6.670 0.986 1.751 1.00 84.12 105 CYS A N 1
ATOM 822 C CA . CYS A 1 105 ? -6.340 1.706 0.521 1.00 84.12 105 CYS A CA 1
ATOM 823 C C . CYS A 1 105 ? -4.897 1.438 0.080 1.00 84.12 105 CYS A C 1
ATOM 825 O O . CYS A 1 105 ? -4.652 1.275 -1.110 1.00 84.12 105 CYS A O 1
ATOM 827 N N . LYS A 1 106 ? -3.944 1.357 1.017 1.00 86.12 106 LYS A N 1
ATOM 828 C CA . LYS A 1 106 ? -2.542 1.081 0.688 1.00 86.12 106 LYS A CA 1
ATOM 829 C C . LYS A 1 106 ? -2.338 -0.332 0.155 1.00 86.12 106 LYS A C 1
ATOM 831 O O . LYS A 1 106 ? -1.614 -0.500 -0.820 1.00 86.12 106 LYS A O 1
ATOM 836 N N . ILE A 1 107 ? -2.979 -1.322 0.772 1.00 87.50 107 ILE A N 1
ATOM 837 C CA . ILE A 1 107 ? -2.940 -2.712 0.308 1.00 87.50 107 ILE A CA 1
ATOM 838 C C . ILE A 1 107 ? -3.529 -2.793 -1.101 1.00 87.50 107 ILE A C 1
ATOM 840 O O . ILE A 1 107 ? -2.867 -3.305 -1.995 1.00 87.50 107 ILE A O 1
ATOM 844 N N . LEU A 1 108 ? -4.705 -2.198 -1.326 1.00 87.56 108 LEU A N 1
ATOM 845 C CA . LEU A 1 108 ? -5.331 -2.147 -2.650 1.00 87.56 108 LEU A CA 1
ATOM 846 C C . LEU A 1 108 ? -4.431 -1.469 -3.688 1.00 87.56 108 LEU A C 1
ATOM 848 O O . LEU A 1 108 ? -4.303 -1.977 -4.798 1.00 87.56 108 LEU A O 1
ATOM 852 N N . ALA A 1 109 ? -3.771 -0.365 -3.326 1.00 87.38 109 ALA A N 1
ATOM 853 C CA . ALA A 1 109 ? -2.834 0.329 -4.205 1.00 87.38 109 ALA A CA 1
ATOM 854 C C . ALA A 1 109 ? -1.683 -0.578 -4.643 1.00 87.38 109 ALA A C 1
ATOM 856 O O . ALA A 1 109 ? -1.387 -0.675 -5.831 1.00 87.38 109 ALA A O 1
ATOM 857 N N . VAL A 1 110 ? -1.057 -1.264 -3.682 1.00 88.50 110 VAL A N 1
ATOM 858 C CA . VAL A 1 110 ? 0.049 -2.194 -3.932 1.00 88.50 110 VAL A CA 1
ATOM 859 C C . VAL A 1 110 ? -0.417 -3.370 -4.782 1.00 88.50 110 VAL A C 1
ATOM 861 O O . VAL A 1 110 ? 0.237 -3.692 -5.767 1.00 88.50 110 VAL A O 1
ATOM 864 N N . THR A 1 111 ? -1.561 -3.976 -4.461 1.00 89.75 111 THR A N 1
ATOM 865 C CA . THR A 1 111 ? -2.119 -5.085 -5.243 1.00 89.75 111 THR A CA 1
ATOM 866 C C . THR A 1 111 ? -2.402 -4.666 -6.685 1.00 89.75 111 THR A C 1
ATOM 868 O O . THR A 1 111 ? -1.995 -5.367 -7.607 1.00 89.75 111 THR A O 1
ATOM 871 N N . LEU A 1 112 ? -3.033 -3.507 -6.899 1.00 88.00 112 LEU A N 1
ATOM 872 C CA . LEU A 1 112 ? -3.286 -2.968 -8.238 1.00 88.00 112 LEU A CA 1
ATOM 873 C C . LEU A 1 112 ? -1.985 -2.674 -8.989 1.00 88.00 112 LEU A C 1
ATOM 875 O O . LEU A 1 112 ? -1.866 -3.036 -10.156 1.00 88.00 112 LEU A O 1
ATOM 879 N N . GLY A 1 113 ? -1.001 -2.071 -8.321 1.00 87.56 113 GLY A N 1
ATOM 880 C CA . GLY A 1 113 ? 0.308 -1.797 -8.906 1.00 87.56 113 GLY A CA 1
ATOM 881 C C . GLY A 1 113 ? 1.029 -3.073 -9.347 1.00 87.56 113 GLY A C 1
ATOM 882 O O . GLY A 1 113 ? 1.542 -3.124 -10.461 1.00 87.56 113 GLY A O 1
ATOM 883 N N . VAL A 1 114 ? 1.010 -4.127 -8.522 1.00 88.94 114 VAL A N 1
ATOM 884 C CA . VAL A 1 114 ? 1.560 -5.454 -8.862 1.00 88.94 114 VAL A CA 1
ATOM 885 C C . VAL A 1 114 ? 0.834 -6.074 -10.051 1.00 88.94 114 VAL A C 1
ATOM 887 O O . VAL A 1 114 ? 1.493 -6.535 -10.978 1.00 88.94 114 VAL A O 1
ATOM 890 N N . ILE A 1 115 ? -0.501 -6.043 -10.075 1.00 89.62 115 ILE A N 1
ATOM 891 C CA . ILE A 1 115 ? -1.282 -6.569 -11.205 1.00 89.62 115 ILE A CA 1
ATOM 892 C C . ILE A 1 115 ? -0.921 -5.833 -12.500 1.00 89.62 115 ILE A C 1
ATOM 894 O O . ILE A 1 115 ? -0.648 -6.476 -13.510 1.00 89.62 115 ILE A O 1
ATOM 898 N N . ILE A 1 116 ? -0.872 -4.499 -12.471 1.00 87.12 116 ILE A N 1
ATOM 899 C CA . ILE A 1 116 ? -0.522 -3.682 -13.640 1.00 87.12 116 ILE A CA 1
ATOM 900 C C . ILE A 1 116 ? 0.904 -3.988 -14.110 1.00 87.12 116 ILE A C 1
ATOM 902 O O . ILE A 1 116 ? 1.121 -4.164 -15.307 1.00 87.12 116 ILE A O 1
ATOM 906 N N . ALA A 1 117 ? 1.865 -4.104 -13.190 1.00 86.31 117 ALA A N 1
ATOM 907 C CA . ALA A 1 117 ? 3.247 -4.414 -13.540 1.00 86.31 117 ALA A CA 1
ATOM 908 C C . ALA A 1 117 ? 3.399 -5.804 -14.174 1.00 86.31 117 ALA A C 1
ATOM 910 O O . ALA A 1 117 ? 4.137 -5.942 -15.143 1.00 86.31 117 ALA A O 1
ATOM 911 N N . LEU A 1 118 ? 2.665 -6.810 -13.689 1.00 86.50 118 LEU A N 1
ATOM 912 C CA . LEU A 1 118 ? 2.664 -8.149 -14.284 1.00 86.50 118 LEU A CA 1
ATOM 913 C C . LEU A 1 118 ? 1.996 -8.165 -15.668 1.00 86.50 118 LEU A C 1
ATOM 915 O O . LEU A 1 118 ? 2.536 -8.762 -16.593 1.00 86.50 118 LEU A O 1
ATOM 919 N N . LEU A 1 119 ? 0.851 -7.491 -15.832 1.00 86.12 119 LEU A N 1
ATOM 920 C CA . LEU A 1 119 ? 0.120 -7.450 -17.108 1.00 86.12 119 LEU A CA 1
ATOM 921 C C . LEU A 1 119 ? 0.884 -6.711 -18.210 1.00 86.12 119 LEU A C 1
ATOM 923 O O . LEU A 1 119 ? 0.803 -7.092 -19.374 1.00 86.12 119 LEU A O 1
ATOM 927 N N . LEU A 1 120 ? 1.608 -5.654 -17.844 1.00 83.56 120 LEU A N 1
ATOM 928 C CA . LEU A 1 120 ? 2.370 -4.826 -18.779 1.00 83.56 120 LEU A CA 1
ATOM 929 C C . LEU A 1 120 ? 3.847 -5.230 -18.877 1.00 83.56 120 LEU A C 1
ATOM 931 O O . LEU A 1 120 ? 4.597 -4.608 -19.623 1.00 83.56 120 LEU A O 1
ATOM 935 N N . GLY A 1 121 ? 4.277 -6.242 -18.118 1.00 82.12 121 GLY A N 1
ATOM 936 C CA . GLY A 1 121 ? 5.667 -6.692 -18.085 1.00 82.12 121 GLY A CA 1
ATOM 937 C C . GLY A 1 121 ? 6.652 -5.639 -17.563 1.00 82.12 121 GLY A C 1
ATOM 938 O O . GLY A 1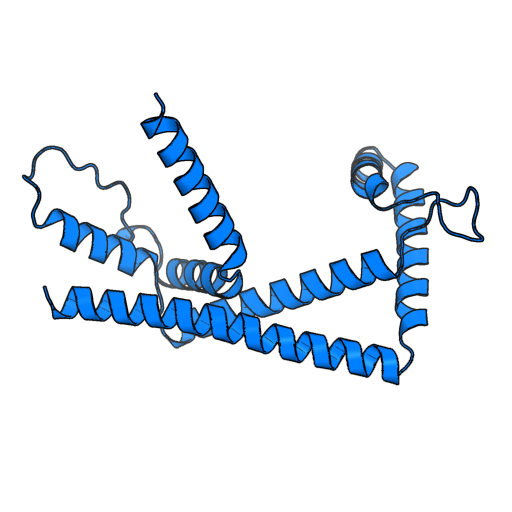 121 ? 7.812 -5.640 -17.966 1.00 82.12 121 GLY A O 1
ATOM 939 N N . LEU A 1 122 ? 6.208 -4.728 -16.689 1.00 79.44 122 LEU A N 1
ATOM 940 C CA . LEU A 1 122 ? 7.031 -3.629 -16.182 1.00 79.44 122 LEU A CA 1
ATOM 941 C C . LEU A 1 122 ? 8.072 -4.137 -15.185 1.00 79.44 122 LEU A C 1
ATOM 943 O O . LEU A 1 122 ? 7.731 -4.441 -14.045 1.00 79.44 122 LEU A O 1
ATOM 947 N N . ASP A 1 123 ? 9.342 -4.154 -15.586 1.00 80.75 123 ASP A N 1
ATOM 948 C CA . ASP A 1 123 ? 10.473 -4.469 -14.713 1.00 80.75 123 ASP A CA 1
ATOM 949 C C . ASP A 1 123 ? 11.438 -3.275 -14.608 1.00 80.75 123 ASP A C 1
ATOM 951 O O . ASP A 1 123 ? 12.242 -3.003 -15.500 1.00 80.75 123 ASP A O 1
ATOM 955 N N . MET A 1 124 ? 11.367 -2.551 -13.489 1.00 71.19 124 MET A N 1
ATOM 956 C CA . MET A 1 124 ? 12.257 -1.433 -13.180 1.00 71.19 124 MET A CA 1
ATOM 957 C C . MET A 1 124 ? 13.721 -1.847 -13.047 1.00 71.19 124 MET A C 1
ATOM 959 O O . MET A 1 124 ? 14.587 -1.016 -13.297 1.00 71.19 124 MET A O 1
ATOM 963 N N . PHE A 1 125 ? 14.039 -3.087 -12.672 1.00 73.88 125 PHE A N 1
ATOM 964 C CA . PHE A 1 125 ? 15.439 -3.502 -12.577 1.00 73.88 125 PHE A CA 1
ATOM 965 C C . PHE A 1 125 ? 16.042 -3.762 -13.950 1.00 73.88 125 PHE A C 1
ATOM 967 O O . PHE A 1 125 ? 17.177 -3.346 -14.186 1.00 73.88 125 PHE A O 1
ATOM 974 N N . ALA A 1 126 ? 15.274 -4.366 -14.860 1.00 72.44 126 ALA A N 1
ATOM 975 C CA . ALA A 1 126 ? 15.667 -4.470 -16.262 1.00 72.44 126 ALA A CA 1
ATOM 976 C C . ALA A 1 126 ? 15.911 -3.073 -16.862 1.00 72.44 126 ALA A C 1
ATOM 978 O O . ALA A 1 126 ? 16.948 -2.838 -17.479 1.00 72.44 126 ALA A O 1
ATOM 979 N N . LEU A 1 127 ? 15.024 -2.117 -16.564 1.00 69.50 127 LEU A N 1
ATOM 980 C CA . LEU A 1 127 ? 15.156 -0.717 -16.979 1.00 69.50 127 LEU A CA 1
ATOM 981 C C . LEU A 1 127 ? 16.387 -0.015 -16.394 1.00 69.50 127 LEU A C 1
ATOM 983 O O . LEU A 1 127 ? 17.084 0.698 -17.108 1.00 69.50 127 LEU A O 1
ATOM 987 N N . ILE A 1 128 ? 16.672 -0.195 -15.100 1.00 69.19 128 ILE A N 1
ATOM 988 C CA . ILE A 1 128 ? 17.852 0.395 -14.450 1.00 69.19 128 ILE A CA 1
ATOM 989 C C . ILE A 1 128 ? 19.136 -0.198 -15.035 1.00 69.19 128 ILE A C 1
ATOM 991 O O . ILE A 1 128 ? 20.103 0.531 -15.246 1.00 69.19 128 ILE A O 1
ATOM 995 N N . GLU A 1 129 ? 19.168 -1.502 -15.313 1.00 71.69 129 GLU A N 1
ATOM 996 C CA . GLU A 1 129 ? 20.317 -2.131 -15.963 1.00 71.69 129 GLU A CA 1
ATOM 997 C C . GLU A 1 129 ? 20.523 -1.594 -17.384 1.00 71.69 129 GLU A C 1
ATOM 999 O O . GLU A 1 129 ? 21.655 -1.312 -17.777 1.00 71.69 129 GLU A O 1
ATOM 1004 N N . GLU A 1 130 ? 19.446 -1.415 -18.143 1.00 69.31 130 GLU A N 1
ATOM 1005 C CA . GLU A 1 130 ? 19.490 -0.893 -19.506 1.00 69.31 130 GLU A CA 1
ATOM 1006 C C . GLU A 1 130 ? 19.906 0.588 -19.549 1.00 69.31 130 GLU A C 1
ATOM 1008 O O . GLU A 1 130 ? 20.788 0.957 -20.327 1.00 69.31 130 GLU A O 1
ATOM 1013 N N . LEU A 1 131 ? 19.388 1.414 -18.634 1.00 66.00 131 LEU A N 1
ATOM 1014 C CA . LEU A 1 131 ? 19.813 2.806 -18.444 1.00 66.00 131 LEU A CA 1
ATOM 1015 C C . LEU A 1 131 ? 21.272 2.908 -17.996 1.00 66.00 131 LEU A C 1
ATOM 1017 O O . LEU A 1 131 ? 22.008 3.750 -18.506 1.00 66.00 131 LEU A O 1
ATOM 1021 N N . ASN A 1 132 ? 21.716 2.039 -17.084 1.00 66.56 132 ASN A N 1
ATOM 1022 C CA . ASN A 1 132 ? 23.116 1.989 -16.675 1.00 66.56 132 ASN A CA 1
ATOM 1023 C C . ASN A 1 132 ? 24.009 1.614 -17.860 1.00 66.56 132 ASN A C 1
ATOM 1025 O O . ASN A 1 132 ? 25.016 2.275 -18.081 1.00 66.56 132 ASN A O 1
ATOM 1029 N N . LYS A 1 133 ? 23.642 0.609 -18.664 1.00 66.88 133 LYS A N 1
ATOM 1030 C CA . LYS A 1 133 ? 24.395 0.238 -19.875 1.00 66.88 133 LYS A CA 1
ATOM 1031 C C . LYS A 1 133 ? 24.464 1.382 -20.886 1.00 66.88 133 LYS A C 1
ATOM 1033 O O . LYS A 1 133 ? 25.529 1.607 -21.449 1.00 66.88 133 LYS A O 1
ATOM 1038 N N . ALA A 1 134 ? 23.365 2.108 -21.090 1.00 64.25 134 ALA A N 1
ATOM 1039 C CA . ALA A 1 134 ? 23.325 3.260 -21.987 1.00 64.25 134 ALA A CA 1
ATOM 1040 C C . ALA A 1 134 ? 24.189 4.427 -21.476 1.00 64.25 134 ALA A C 1
ATOM 1042 O O . ALA A 1 134 ? 24.944 5.005 -22.248 1.00 64.25 134 ALA A O 1
ATOM 1043 N N . ALA A 1 135 ? 24.140 4.732 -20.176 1.00 61.69 135 ALA A N 1
ATOM 1044 C CA . ALA A 1 135 ? 24.970 5.769 -19.558 1.00 61.69 135 ALA A CA 1
ATOM 1045 C C . ALA A 1 135 ? 26.465 5.398 -19.516 1.00 61.69 135 ALA A C 1
ATOM 1047 O O . ALA A 1 135 ? 27.327 6.272 -19.521 1.00 61.69 135 ALA A O 1
ATOM 1048 N N . LEU A 1 136 ? 26.774 4.100 -19.476 1.00 62.41 136 LEU A N 1
ATOM 1049 C CA . LEU A 1 136 ? 28.136 3.564 -19.443 1.00 62.41 136 LEU A CA 1
ATOM 1050 C C . LEU A 1 136 ? 28.757 3.369 -20.829 1.00 62.41 136 LEU A C 1
ATOM 1052 O O . LEU A 1 136 ? 29.959 3.140 -20.910 1.00 62.41 136 LEU A O 1
ATOM 1056 N N . ALA A 1 137 ? 27.975 3.474 -21.906 1.00 60.66 137 ALA A N 1
ATOM 1057 C CA . ALA A 1 137 ? 28.486 3.388 -23.273 1.00 60.66 137 ALA A CA 1
ATOM 1058 C C . ALA A 1 137 ? 29.424 4.559 -23.643 1.00 60.66 137 ALA A C 1
ATOM 1060 O O . ALA A 1 137 ? 30.209 4.418 -24.575 1.00 60.66 137 ALA A O 1
ATOM 1061 N N . ASP A 1 138 ? 29.374 5.664 -22.887 1.00 55.38 138 ASP A N 1
ATOM 1062 C CA . ASP A 1 138 ? 30.180 6.883 -23.077 1.00 55.38 138 ASP A CA 1
ATOM 1063 C C . ASP A 1 138 ? 31.348 7.027 -22.070 1.00 55.38 138 ASP A C 1
ATOM 1065 O O . ASP A 1 138 ? 32.102 7.997 -22.132 1.00 55.38 138 ASP A O 1
ATOM 1069 N N . ALA A 1 139 ? 31.523 6.092 -21.124 1.00 55.62 139 ALA A N 1
ATOM 1070 C CA . ALA A 1 139 ? 32.532 6.192 -20.061 1.00 55.62 139 ALA A CA 1
ATOM 1071 C C . ALA A 1 139 ? 33.729 5.250 -20.300 1.00 55.62 139 ALA A C 1
ATOM 1073 O O . ALA A 1 139 ? 33.554 4.048 -20.502 1.00 55.62 139 ALA A O 1
ATOM 1074 N N . GLU A 1 140 ? 34.958 5.784 -20.244 1.00 50.75 140 GLU A N 1
ATOM 1075 C CA . GLU A 1 140 ? 36.197 5.010 -20.410 1.00 50.75 140 GLU A CA 1
ATOM 1076 C C . GLU A 1 140 ? 36.287 3.823 -19.431 1.00 50.75 140 GLU A C 1
ATOM 1078 O O . GLU A 1 140 ? 36.027 3.915 -18.230 1.00 50.75 140 GLU A O 1
ATOM 1083 N N . LEU A 1 141 ? 36.664 2.676 -19.993 1.00 51.78 141 LEU A N 1
ATOM 1084 C CA . LEU A 1 141 ? 36.313 1.318 -19.572 1.00 51.78 141 LEU A CA 1
ATOM 1085 C C . LEU A 1 141 ? 36.969 0.785 -18.276 1.00 51.78 141 LEU A C 1
ATOM 1087 O O . LEU A 1 141 ? 36.978 -0.429 -18.073 1.00 51.78 141 LEU A O 1
ATOM 1091 N N . THR A 1 142 ? 37.569 1.603 -17.408 1.00 47.22 142 THR A N 1
ATOM 1092 C CA . THR A 1 142 ? 38.541 1.080 -16.421 1.00 47.22 142 THR A CA 1
ATOM 1093 C C . THR A 1 142 ? 38.126 1.077 -14.950 1.00 47.22 142 THR A C 1
ATOM 1095 O O . THR A 1 142 ? 38.786 0.389 -14.175 1.00 47.22 142 THR A O 1
ATOM 1098 N N . THR A 1 143 ? 37.034 1.719 -14.518 1.00 47.66 143 THR A N 1
ATOM 1099 C CA . THR A 1 143 ? 36.701 1.760 -13.069 1.00 47.66 143 THR A CA 1
ATOM 1100 C C . THR A 1 143 ? 35.214 1.729 -12.714 1.00 47.66 143 THR A C 1
ATOM 1102 O O . THR A 1 143 ? 34.822 2.184 -11.641 1.00 47.66 143 THR A O 1
ATOM 1105 N N . VAL A 1 144 ? 34.354 1.139 -13.546 1.00 48.31 144 VAL A N 1
ATOM 1106 C CA . VAL A 1 144 ? 32.930 1.026 -13.190 1.00 48.31 144 VAL A CA 1
ATOM 1107 C C . VAL A 1 144 ? 32.618 -0.354 -12.617 1.00 48.31 144 VAL A C 1
ATOM 1109 O O . VAL A 1 144 ? 32.400 -1.331 -13.332 1.00 48.31 144 VAL A O 1
ATOM 1112 N N . GLN A 1 145 ? 32.550 -0.423 -11.287 1.00 48.09 145 GLN A N 1
ATOM 1113 C CA . GLN A 1 145 ? 31.883 -1.516 -10.582 1.00 48.09 145 GLN A CA 1
ATOM 1114 C C . GLN A 1 145 ? 30.432 -1.615 -11.074 1.00 48.09 145 GLN A C 1
ATOM 1116 O O . GLN A 1 145 ? 29.647 -0.683 -10.915 1.00 48.09 145 GLN A O 1
ATOM 1121 N N . LYS A 1 146 ? 30.059 -2.762 -11.655 1.00 51.41 146 LYS A N 1
ATOM 1122 C CA . LYS A 1 146 ? 28.659 -3.136 -11.900 1.00 51.41 146 LYS A CA 1
ATOM 1123 C C . LYS A 1 146 ? 27.943 -3.266 -10.549 1.00 51.41 146 LYS A C 1
ATOM 1125 O O . LYS A 1 146 ? 27.866 -4.355 -9.994 1.00 51.41 146 LYS A O 1
ATOM 1130 N N . TYR A 1 147 ? 27.460 -2.155 -9.994 1.00 51.25 147 TYR A N 1
ATOM 1131 C CA . TYR A 1 147 ? 26.786 -2.125 -8.689 1.00 51.25 147 TYR A CA 1
ATOM 1132 C C . TYR A 1 147 ? 25.420 -2.834 -8.696 1.00 51.25 147 TYR A C 1
ATOM 1134 O O . TYR A 1 147 ? 24.896 -3.153 -7.632 1.00 51.25 147 TYR A O 1
ATOM 1142 N N . PHE A 1 148 ? 24.848 -3.115 -9.873 1.00 55.03 148 PHE A N 1
ATOM 1143 C CA . PHE A 1 148 ? 23.577 -3.823 -10.008 1.00 55.03 148 PHE A CA 1
ATOM 1144 C C . PHE A 1 148 ? 23.568 -4.673 -11.288 1.00 55.03 148 PHE A C 1
ATOM 1146 O O . PHE A 1 148 ? 23.841 -4.160 -12.371 1.00 55.03 148 PHE A O 1
ATOM 1153 N N . SER A 1 149 ? 23.280 -5.970 -11.163 1.00 55.09 149 SER A N 1
ATOM 1154 C CA . SER A 1 149 ? 23.064 -6.891 -12.287 1.00 55.09 149 SER A CA 1
ATOM 1155 C C . SER A 1 149 ? 21.707 -7.557 -12.084 1.00 55.09 149 SER A C 1
ATOM 1157 O O . SER A 1 149 ? 21.550 -8.346 -11.148 1.00 55.09 149 SER A O 1
ATOM 1159 N N . ALA A 1 150 ? 20.723 -7.237 -12.929 1.00 54.06 150 ALA A N 1
ATOM 1160 C CA . ALA A 1 150 ? 19.403 -7.866 -12.894 1.00 54.06 150 ALA A CA 1
ATOM 1161 C C . ALA A 1 150 ? 19.465 -9.338 -13.339 1.00 54.06 150 ALA A C 1
ATOM 1163 O O . ALA A 1 150 ? 18.510 -10.078 -13.148 1.00 54.06 150 ALA A O 1
ATOM 1164 N N . GLN A 1 151 ? 20.619 -9.805 -13.833 1.00 56.69 151 GLN A N 1
ATOM 1165 C CA . GLN A 1 151 ? 20.866 -11.197 -14.216 1.00 56.69 151 GLN A CA 1
ATOM 1166 C C . GLN A 1 151 ? 20.642 -12.206 -13.074 1.00 56.69 151 GLN A C 1
ATOM 1168 O O . GLN A 1 151 ? 20.379 -13.377 -13.338 1.00 56.69 151 GLN A O 1
ATOM 1173 N N . TYR A 1 152 ? 20.728 -11.766 -11.813 1.00 60.31 152 TYR A N 1
ATOM 1174 C CA . TYR A 1 152 ? 20.471 -12.606 -10.636 1.00 60.31 152 TYR A CA 1
ATOM 1175 C C . TYR A 1 152 ? 19.055 -12.452 -10.064 1.00 60.31 152 TYR A C 1
ATOM 1177 O O . TYR A 1 152 ? 18.707 -13.138 -9.104 1.00 60.31 152 TYR A O 1
ATOM 1185 N N . ILE A 1 153 ? 18.234 -11.561 -10.630 1.00 64.69 153 ILE A N 1
ATOM 1186 C CA . ILE A 1 153 ? 16.864 -11.315 -10.184 1.00 64.69 153 ILE A CA 1
ATOM 1187 C C . ILE A 1 153 ? 15.910 -11.984 -11.180 1.00 64.69 153 ILE A C 1
ATOM 1189 O O . ILE A 1 153 ? 15.920 -11.648 -12.363 1.00 64.69 153 ILE A O 1
ATOM 1193 N N . PRO A 1 154 ? 15.055 -12.923 -10.738 1.00 74.81 154 PRO A N 1
ATOM 1194 C CA . PRO A 1 154 ? 14.008 -13.462 -11.596 1.00 74.81 154 PRO A CA 1
ATOM 1195 C C . PRO A 1 154 ? 13.101 -12.329 -12.097 1.00 74.81 154 PRO A C 1
ATOM 1197 O O . PRO A 1 154 ? 12.620 -11.544 -11.283 1.00 74.81 154 PRO A O 1
ATOM 1200 N N . GLY 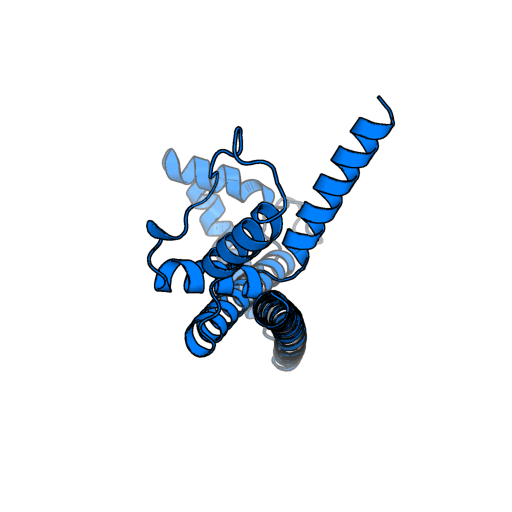A 1 155 ? 12.809 -12.257 -13.400 1.00 72.00 155 GLY A N 1
ATOM 1201 C CA . GLY A 1 155 ? 12.030 -11.142 -13.972 1.00 72.00 155 GLY A CA 1
ATOM 1202 C C . GLY A 1 155 ? 10.649 -10.938 -13.327 1.00 72.00 155 GLY A C 1
ATOM 1203 O O . GLY A 1 155 ? 10.199 -9.811 -13.147 1.00 72.00 155 GLY A O 1
ATOM 1204 N N . TRP A 1 156 ? 10.006 -12.013 -12.856 1.00 76.19 156 TRP A N 1
ATOM 1205 C CA . TRP A 1 156 ? 8.751 -11.910 -12.097 1.00 76.19 156 TRP A CA 1
ATOM 1206 C C . TRP A 1 156 ? 8.928 -11.163 -10.764 1.00 76.19 156 TRP A C 1
ATOM 1208 O O . TRP A 1 156 ? 8.034 -10.438 -10.334 1.00 76.19 156 TRP A O 1
ATOM 1218 N N . LEU A 1 157 ? 10.086 -11.309 -10.110 1.00 80.94 157 LEU A N 1
ATOM 1219 C CA . LEU A 1 157 ? 10.405 -10.615 -8.864 1.00 80.94 157 LEU A CA 1
ATOM 1220 C C . LEU A 1 157 ? 10.624 -9.125 -9.136 1.00 80.94 157 LEU A C 1
ATOM 1222 O O . LEU A 1 157 ? 10.138 -8.286 -8.376 1.00 80.94 157 LEU A O 1
ATOM 1226 N N . GLY A 1 158 ? 11.288 -8.796 -10.248 1.00 78.81 158 GLY A N 1
ATOM 1227 C CA . GLY A 1 158 ? 11.457 -7.415 -10.688 1.00 78.81 158 GLY A CA 1
ATOM 1228 C C . GLY A 1 158 ? 10.125 -6.736 -10.996 1.00 78.81 158 GLY A C 1
ATOM 1229 O O . GLY A 1 158 ? 9.879 -5.618 -10.536 1.00 78.81 158 GLY A O 1
ATOM 1230 N N . GLN A 1 159 ? 9.202 -7.452 -11.637 1.00 83.94 159 GLN A N 1
ATOM 1231 C CA . GLN A 1 159 ? 7.840 -6.976 -11.890 1.00 83.94 159 GLN A CA 1
ATOM 1232 C C . GLN A 1 159 ? 7.036 -6.752 -10.604 1.00 83.94 159 GLN A C 1
ATOM 1234 O O . GLN A 1 159 ? 6.386 -5.717 -10.452 1.00 83.94 159 GLN A O 1
ATOM 1239 N N . VAL A 1 160 ? 7.120 -7.666 -9.632 1.00 84.31 160 VAL A N 1
ATOM 1240 C CA . VAL A 1 160 ? 6.443 -7.508 -8.333 1.00 84.31 160 VAL A CA 1
ATOM 1241 C C . VAL A 1 160 ? 6.963 -6.282 -7.586 1.00 84.31 160 VAL A C 1
ATOM 1243 O O . VAL A 1 160 ? 6.170 -5.464 -7.125 1.00 84.31 160 VAL A O 1
ATOM 1246 N N . VAL A 1 161 ? 8.282 -6.109 -7.491 1.00 83.75 161 VAL A N 1
ATOM 1247 C CA . VAL A 1 161 ? 8.883 -4.944 -6.819 1.00 83.75 161 VAL A CA 1
ATOM 1248 C C . VAL A 1 161 ? 8.506 -3.648 -7.538 1.00 83.75 161 VAL A C 1
ATOM 1250 O O . VAL A 1 161 ? 8.188 -2.647 -6.891 1.00 83.75 161 VAL A O 1
ATOM 1253 N N . SER A 1 162 ? 8.467 -3.680 -8.870 1.00 83.75 162 SER A N 1
ATOM 1254 C CA . SER A 1 162 ? 8.056 -2.539 -9.687 1.00 83.75 162 SER A CA 1
ATOM 1255 C C . SER A 1 162 ? 6.610 -2.147 -9.428 1.00 83.75 162 SER A C 1
ATOM 1257 O O . SER A 1 162 ? 6.309 -0.981 -9.178 1.00 83.75 162 SER A O 1
ATOM 1259 N N . GLY A 1 163 ? 5.719 -3.132 -9.388 1.00 84.56 163 GLY A N 1
ATOM 1260 C CA . GLY A 1 163 ? 4.320 -2.917 -9.062 1.00 84.56 163 GLY A CA 1
ATOM 1261 C C . GLY A 1 163 ? 4.088 -2.449 -7.628 1.00 84.56 163 GLY A C 1
ATOM 1262 O O . GLY A 1 163 ? 3.247 -1.579 -7.400 1.00 84.56 163 GLY A O 1
ATOM 1263 N N . ILE A 1 164 ? 4.877 -2.939 -6.664 1.00 85.38 164 ILE A N 1
ATOM 1264 C CA . ILE A 1 164 ? 4.876 -2.410 -5.295 1.00 85.38 164 ILE A CA 1
ATOM 1265 C C . ILE A 1 164 ? 5.242 -0.926 -5.313 1.00 85.38 164 ILE A C 1
ATOM 1267 O O . ILE A 1 164 ? 4.539 -0.130 -4.698 1.00 85.38 164 ILE A O 1
ATOM 1271 N N . ALA A 1 165 ? 6.293 -0.525 -6.027 1.00 82.69 165 ALA A N 1
ATOM 1272 C CA . ALA A 1 165 ? 6.689 0.878 -6.104 1.00 82.69 165 ALA A CA 1
ATOM 1273 C C . ALA A 1 165 ? 5.611 1.756 -6.767 1.00 82.69 165 ALA A C 1
ATOM 1275 O O . ALA A 1 165 ? 5.282 2.817 -6.234 1.00 82.69 165 ALA A O 1
ATOM 1276 N N . ILE A 1 166 ? 4.998 1.282 -7.860 1.00 83.75 166 ILE A N 1
ATOM 1277 C CA . ILE A 1 166 ? 3.877 1.957 -8.534 1.00 83.75 166 ILE A CA 1
ATOM 1278 C C . ILE A 1 166 ? 2.710 2.163 -7.559 1.00 83.75 166 ILE A C 1
ATOM 1280 O O . ILE A 1 166 ? 2.210 3.283 -7.419 1.00 83.75 166 ILE A O 1
ATOM 1284 N N . GLY A 1 167 ? 2.310 1.101 -6.853 1.00 81.88 167 GLY A N 1
ATOM 1285 C CA . GLY A 1 167 ? 1.198 1.109 -5.901 1.00 81.88 167 GLY A CA 1
ATOM 1286 C C . GLY A 1 167 ? 1.493 1.856 -4.599 1.00 81.88 167 GLY A C 1
ATOM 1287 O O . GLY A 1 167 ? 0.601 2.419 -3.967 1.00 81.88 167 GLY A O 1
ATOM 1288 N N . ILE A 1 168 ? 2.758 1.936 -4.186 1.00 82.06 168 ILE A N 1
ATOM 1289 C CA . ILE A 1 168 ? 3.167 2.797 -3.078 1.00 82.06 168 ILE A CA 1
ATOM 1290 C C . ILE A 1 168 ? 2.943 4.275 -3.435 1.00 82.06 168 ILE A C 1
ATOM 1292 O O . ILE A 1 168 ? 2.661 5.072 -2.530 1.00 82.06 168 ILE A O 1
ATOM 1296 N N . GLY A 1 169 ? 2.974 4.624 -4.716 1.00 72.19 169 GLY A N 1
ATOM 1297 C CA . GLY A 1 169 ? 2.679 5.970 -5.170 1.00 72.19 169 GLY A CA 1
ATOM 1298 C C . GLY A 1 169 ? 3.875 6.914 -5.070 1.00 72.19 169 GLY A C 1
ATOM 1299 O O . GLY A 1 169 ? 4.923 6.600 -4.498 1.00 72.19 169 GLY A O 1
ATOM 1300 N N . SER A 1 170 ? 3.671 8.134 -5.559 1.00 62.75 170 SER A N 1
ATOM 1301 C CA . SER A 1 170 ? 4.676 9.199 -5.549 1.00 62.75 170 SER A CA 1
ATOM 1302 C C . SER A 1 170 ? 5.039 9.708 -4.145 1.00 62.75 170 SER A C 1
ATOM 1304 O O . SER A 1 170 ? 6.100 10.288 -3.980 1.00 62.75 170 SER A O 1
ATOM 1306 N N . GLY A 1 171 ? 4.222 9.484 -3.107 1.00 64.25 171 GLY A N 1
ATOM 1307 C CA . GLY A 1 171 ? 4.430 10.072 -1.773 1.00 64.25 171 GLY A CA 1
ATOM 1308 C C . GLY A 1 171 ? 5.755 9.684 -1.086 1.00 64.25 171 GLY A C 1
ATOM 1309 O O . GLY A 1 171 ? 6.519 10.564 -0.684 1.00 64.25 171 GLY A O 1
ATOM 1310 N N . PRO A 1 172 ? 6.074 8.386 -0.924 1.00 62.72 172 PRO A N 1
ATOM 1311 C CA . PRO A 1 172 ? 7.365 7.959 -0.374 1.00 62.72 172 PRO A CA 1
ATOM 1312 C C . PRO A 1 172 ? 8.548 8.282 -1.288 1.00 62.72 172 PRO A C 1
ATOM 1314 O O . PRO A 1 172 ? 9.609 8.654 -0.792 1.00 62.72 172 PRO A O 1
ATOM 1317 N N . VAL A 1 173 ? 8.347 8.222 -2.606 1.00 55.38 173 VAL A N 1
ATOM 1318 C CA . VAL A 1 173 ? 9.348 8.640 -3.598 1.00 55.38 173 VAL A CA 1
ATOM 1319 C C . VAL A 1 173 ? 9.640 10.138 -3.466 1.00 55.38 173 VAL A C 1
ATOM 1321 O O . VAL A 1 173 ? 10.797 10.533 -3.435 1.00 55.38 173 VAL A O 1
ATOM 1324 N N . HIS A 1 174 ? 8.621 10.970 -3.264 1.00 54.78 174 HIS A N 1
ATOM 1325 C CA . HIS A 1 174 ? 8.750 12.404 -3.030 1.00 54.78 174 HIS A CA 1
ATOM 1326 C C . HIS A 1 174 ? 9.510 12.686 -1.731 1.00 54.78 174 HIS A C 1
ATOM 1328 O O . HIS A 1 174 ? 10.412 13.513 -1.730 1.00 54.78 174 HIS A O 1
ATOM 1334 N N . LYS A 1 175 ? 9.249 11.937 -0.649 1.00 63.19 175 LYS A N 1
ATOM 1335 C CA . LYS A 1 175 ? 10.049 12.033 0.587 1.00 63.19 175 LYS A CA 1
ATOM 1336 C C . LYS A 1 175 ? 11.518 11.663 0.372 1.00 63.19 175 LYS A C 1
ATOM 1338 O O . LYS A 1 175 ? 12.379 12.315 0.955 1.00 63.19 175 LYS A O 1
ATOM 1343 N N . LEU A 1 176 ? 11.806 10.649 -0.445 1.00 53.34 176 LEU A N 1
ATOM 1344 C CA . LEU A 1 176 ? 13.177 10.279 -0.808 1.00 53.34 176 LEU A CA 1
ATOM 1345 C C . LEU A 1 176 ? 13.847 11.360 -1.658 1.00 53.34 176 LEU A C 1
ATOM 1347 O O . LEU A 1 176 ? 14.979 11.730 -1.364 1.00 53.34 176 LEU A O 1
ATOM 1351 N N . ILE A 1 177 ? 13.142 11.908 -2.652 1.00 55.34 177 ILE A N 1
ATOM 1352 C CA . ILE A 1 177 ? 13.628 13.019 -3.479 1.00 55.34 177 ILE A CA 1
ATOM 1353 C C . ILE A 1 177 ? 13.924 14.233 -2.594 1.00 55.34 177 ILE A C 1
ATOM 1355 O O . ILE A 1 177 ? 15.042 14.731 -2.624 1.00 55.34 177 ILE A O 1
ATOM 1359 N N . SER A 1 178 ? 12.996 14.653 -1.729 1.00 67.12 178 SER A N 1
ATOM 1360 C CA . SER A 1 178 ? 13.210 15.782 -0.814 1.00 67.12 178 SER A CA 1
ATOM 1361 C C . SER A 1 178 ? 14.335 15.528 0.195 1.00 67.12 178 SER A C 1
ATOM 1363 O O . SER A 1 178 ? 15.040 16.459 0.578 1.00 67.12 178 SER A O 1
ATOM 1365 N N . ALA A 1 179 ? 14.529 14.284 0.644 1.00 67.81 179 ALA A N 1
ATOM 1366 C CA . ALA A 1 179 ? 15.642 13.921 1.520 1.00 67.81 179 ALA A CA 1
ATOM 1367 C C . ALA A 1 179 ? 16.995 13.969 0.785 1.00 67.81 179 ALA A C 1
ATOM 1369 O O . ALA A 1 179 ? 17.964 14.509 1.320 1.00 67.81 179 ALA A O 1
ATOM 1370 N N . LEU A 1 180 ? 17.053 13.463 -0.452 1.00 58.41 180 LEU A N 1
ATOM 1371 C CA . LEU A 1 180 ? 18.229 13.550 -1.325 1.00 58.41 180 LEU A CA 1
ATOM 1372 C C . LEU A 1 180 ? 18.559 15.001 -1.688 1.00 58.41 180 LEU A C 1
ATOM 1374 O O . LEU A 1 180 ? 19.726 15.386 -1.698 1.00 58.41 180 LEU A O 1
ATOM 1378 N N . GLU A 1 181 ? 17.541 15.818 -1.941 1.00 67.62 181 GLU A N 1
ATOM 1379 C CA . GLU A 1 181 ? 17.674 17.236 -2.266 1.00 67.62 181 GLU A CA 1
ATOM 1380 C C . GLU A 1 181 ? 18.202 18.041 -1.070 1.00 67.62 181 GLU A C 1
ATOM 1382 O O . GLU A 1 181 ? 19.167 18.792 -1.221 1.00 67.62 181 GLU A O 1
ATOM 1387 N N . ARG A 1 182 ? 17.690 17.782 0.143 1.00 71.31 182 ARG A N 1
ATOM 1388 C CA . ARG A 1 182 ? 18.243 18.337 1.393 1.00 71.31 182 ARG A CA 1
ATOM 1389 C C . ARG A 1 182 ? 19.690 17.913 1.638 1.00 71.31 182 ARG A C 1
ATOM 1391 O O . ARG A 1 182 ? 20.508 18.738 2.031 1.00 71.31 182 ARG A O 1
ATOM 1398 N N . SER A 1 183 ? 20.028 16.648 1.381 1.00 59.88 183 SER A N 1
ATOM 1399 C CA . SER A 1 183 ? 21.406 16.155 1.510 1.00 59.88 183 SER A CA 1
ATOM 1400 C C . SER A 1 183 ? 22.352 16.813 0.496 1.00 59.88 183 SER A C 1
ATOM 1402 O O . SER A 1 183 ? 23.493 17.134 0.831 1.00 59.88 183 SER A O 1
ATOM 1404 N N . ARG A 1 184 ? 21.878 17.075 -0.730 1.00 53.84 184 ARG A N 1
ATOM 1405 C CA . ARG A 1 184 ? 22.624 17.825 -1.753 1.00 53.84 184 ARG A CA 1
ATOM 1406 C C . ARG A 1 184 ? 22.828 19.292 -1.384 1.00 53.84 184 ARG A C 1
ATOM 1408 O O . ARG A 1 184 ? 23.906 19.810 -1.648 1.00 53.84 184 ARG A O 1
ATOM 1415 N N . GLN A 1 185 ? 21.828 19.948 -0.797 1.00 70.31 185 GLN A N 1
ATOM 1416 C CA . GLN A 1 185 ? 21.949 21.330 -0.318 1.00 70.31 185 GLN A CA 1
ATOM 1417 C C . GLN A 1 185 ? 22.981 21.431 0.812 1.00 70.31 185 GLN A C 1
ATOM 1419 O O . GLN A 1 185 ? 23.895 22.239 0.719 1.00 70.31 185 GLN A O 1
ATOM 1424 N N . GLN A 1 186 ? 22.953 20.514 1.783 1.00 67.69 186 GLN A N 1
ATOM 1425 C CA . GLN A 1 186 ? 23.952 20.477 2.861 1.00 67.69 186 GLN A CA 1
ATOM 1426 C C . GLN A 1 186 ? 25.395 20.286 2.364 1.00 67.69 186 GLN A C 1
ATOM 1428 O O . GLN A 1 186 ? 26.311 20.856 2.943 1.00 67.69 186 GLN A O 1
ATOM 1433 N N . ARG A 1 187 ? 25.604 19.525 1.280 1.00 54.84 187 ARG A N 1
ATOM 1434 C CA . ARG A 1 187 ? 26.925 19.354 0.641 1.00 54.84 187 ARG A CA 1
ATOM 1435 C C . ARG A 1 187 ? 27.371 20.530 -0.234 1.00 54.84 187 ARG A C 1
ATOM 1437 O O . ARG A 1 187 ? 28.515 20.535 -0.659 1.00 54.84 187 ARG A O 1
ATOM 1444 N N . LYS A 1 188 ? 26.474 21.456 -0.586 1.00 51.78 188 LYS A N 1
ATOM 1445 C CA . LYS A 1 188 ? 26.823 22.696 -1.301 1.00 51.78 188 LYS A CA 1
ATOM 1446 C C . LYS A 1 188 ? 27.172 23.837 -0.345 1.00 51.78 188 LYS A C 1
ATOM 1448 O O . LYS A 1 188 ? 27.874 24.753 -0.755 1.00 51.78 188 LYS A O 1
ATOM 1453 N N . ASP A 1 189 ? 26.691 23.755 0.893 1.00 50.00 189 ASP A N 1
ATOM 1454 C CA . ASP A 1 189 ? 26.955 24.724 1.961 1.00 50.00 189 ASP A CA 1
ATOM 1455 C C . ASP A 1 189 ? 28.161 24.331 2.849 1.00 50.00 189 ASP A C 1
ATOM 1457 O O . ASP A 1 189 ? 28.449 25.015 3.831 1.00 50.00 189 ASP A O 1
ATOM 1461 N N . THR A 1 190 ? 28.864 23.236 2.516 1.00 42.78 190 THR A N 1
ATOM 1462 C CA . THR A 1 190 ? 30.170 22.833 3.082 1.00 42.78 190 THR A CA 1
ATOM 1463 C C . THR A 1 190 ? 31.244 22.871 2.011 1.00 42.78 190 THR A C 1
ATOM 1465 O O . THR A 1 190 ? 32.389 23.227 2.366 1.00 42.78 190 THR A O 1
#

Secondary structure (DSSP, 8-state):
-HHHHHHHHHHHHHHHHHHHHHHHHHHHHHHHHHHHHHHTTTHHHHHHHHHHHHHHHHHHHHS-HHHHHHHHHHGGGEES--TT-TT--EE-HHHHHHHHHHHHHHHHHHHHHHHHHHHTT--HHHHHHHHHHHHHTTS-TTS------GGGS-HHHHHHHHHHHHHH-HHHHHHHHHHHHHHHHHTT--

Sequence (190 aa):
MMDVFDSALIMLAGALFFSMLIERLLQIIKAVYDFLEVHYGWGEHWNRRALKLSEQIHHALQGNTVEKALGQAAKHYLKDDYPGLDGVKAVSADALRSLAVKAVCKILAVTLGVIIALLLGLDMFALIEELNKAALADAELTTVQKYFSAQYIPGWLGQVVSGIAIGIGSGPVHKLISALERSRQQRKDT

Solvent-accessible surface area (backbone atoms only — not comparable to full-atom values): 10218 Å² total; per-residue (Å²): 110,67,69,58,55,50,50,47,49,50,51,51,51,48,45,52,49,50,15,53,49,51,53,53,50,49,49,50,53,48,52,52,48,56,48,51,38,64,75,70,57,48,63,62,59,38,43,56,49,20,52,54,49,33,53,50,39,55,50,22,54,73,49,55,79,67,38,26,52,52,19,59,68,50,45,81,56,46,46,49,86,46,97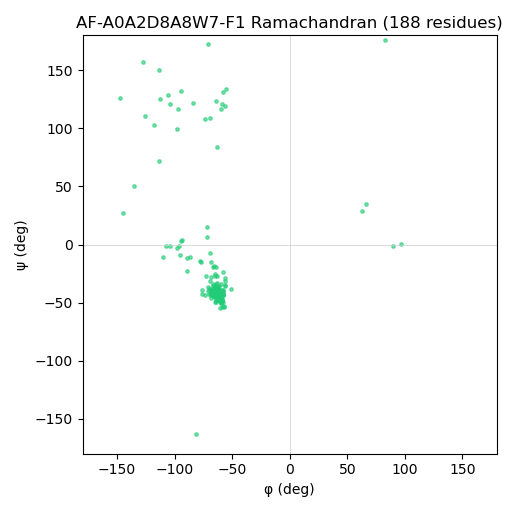,94,38,81,81,47,71,37,37,53,32,66,60,52,46,54,50,50,53,52,49,51,52,46,52,51,28,25,53,52,19,25,52,50,14,58,78,70,66,38,32,55,46,59,42,50,43,51,52,48,52,60,66,48,73,80,51,81,90,81,78,81,77,79,87,67,68,49,89,82,52,58,67,69,57,32,10,43,54,34,3,37,52,28,21,64,27,63,64,64,55,49,52,49,50,54,50,52,50,51,53,52,50,58,64,71,78,106

Radius of gyration: 23.5 Å; Cα contacts (8 Å, |Δi|>4): 158; chains: 1; bounding box: 64×38×63 Å